Protein 6PQF (pdb70)

Solvent-accessible surface area: 1622 Å² total

B-factor: mean 37.55, std 22.85, range [0.3, 75.21]

Foldseek 3Di:
DLCPVRDCVGRPDVPD

Radius of gyration: 7.11 Å; Cα contacts (8 Å, |Δi|>4): 15; chains: 1; bounding box: 22×12×7 Å

Secondary structure (DSSP, 8-state):
----------SSS---

Sequence (16 aa):
ACGGGCAKCAASCAASACGGGCAKCAASCAASACGGGCAKCAASCAASACGGGCAKCAASCAASACGGGCAKCAASCAASACGGGCAKCAASCAASACGGGCAKCAASCAASACGGGCAKCAASCAASACGGGCAKCAASCAASACGGGCAKCAASCAASACGGGCAKCAASCAASACGGGCAKCAASCAASACGGGCAKCAASCAASACGGGCAKCAASCAASACGGGCAKCAASCAASACGGGCAKCAASCAASACGGGCAKCAASCAASACGGGCAKCAASCAASACGGGCAKCAASCAASACGGGCAKCAASCAAS

Organism: Streptomyces olivaceus (NCBI:txid47716)

Structure (mmCIF, N/CA/C/O backbone):
data_6PQF
#
_entry.id   6PQF
#
loop_
_atom_site.group_PDB
_atom_site.id
_atom_site.type_symbol
_atom_site.label_atom_id
_atom_site.label_alt_id
_atom_site.label_comp_id
_atom_site.label_asym_id
_atom_site.label_entity_id
_atom_site.label_seq_id
_atom_site.pdbx_PDB_ins_code
_atom_site.Cartn_x
_atom_site.Cartn_y
_atom_site.Cartn_z
_atom_site.occupancy
_atom_site.B_iso_or_equiv
_atom_site.auth_seq_id
_atom_site.auth_comp_id
_atom_site.auth_asym_id
_atom_site.auth_atom_id
_atom_site.pdbx_PDB_model_num
ATOM 1 N N . ALA A 1 1 ? 1.329 0.000 0.000 1.00 0.00 1 ALA A N 1
ATOM 2 C CA . ALA A 1 1 ? 2.093 -0.001 -1.241 1.00 71.14 1 ALA A CA 1
ATOM 3 C C . ALA A 1 1 ? 3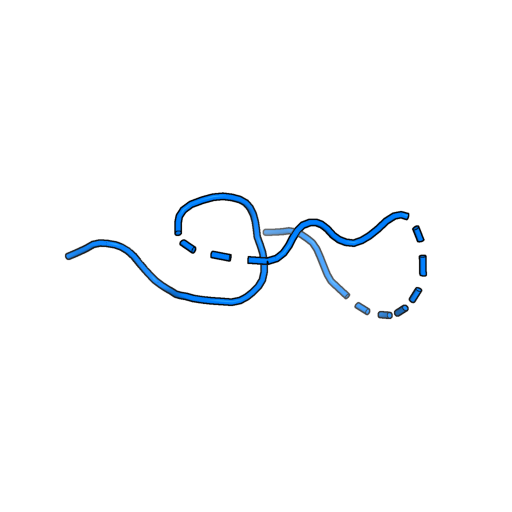.508 -0.521 -1.015 1.00 23.34 1 ALA A C 1
ATOM 4 O O . ALA A 1 1 ? 4.161 -0.168 -0.032 1.00 12.50 1 ALA A O 1
ATOM 11 N N . CYS A 1 2 ? 3.978 -1.364 -1.929 1.00 13.42 2 CYS A N 1
ATOM 12 C CA . CYS A 1 2 ? 5.316 -1.934 -1.828 1.00 75.15 2 CYS A CA 1
ATOM 13 C C . CYS A 1 2 ? 6.271 -1.255 -2.805 1.00 3.51 2 CYS A C 1
ATOM 14 O O . CYS A 1 2 ? 7.110 -0.447 -2.408 1.00 42.23 2 CYS A O 1
ATOM 21 N N . GLY A 1 3 ? 6.137 -1.588 -4.085 1.00 62.30 3 GLY A N 1
ATOM 22 C CA . GLY A 1 3 ? 6.994 -1.002 -5.098 1.00 45.43 3 GLY A CA 1
ATOM 23 C C . GLY A 1 3 ? 7.834 -2.038 -5.819 1.00 33.22 3 GLY A C 1
ATOM 24 O O . GLY A 1 3 ? 8.820 -1.714 -6.482 1.00 15.24 3 GLY A O 1
ATOM 40 N N . GLY A 1 5 ? 10.578 -4.743 -6.924 1.00 72.01 5 GLY A N 1
ATOM 41 C CA . GLY A 1 5 ? 11.998 -4.797 -6.632 1.00 63.42 5 GLY A CA 1
ATOM 42 C C . GLY A 1 5 ? 12.521 -6.218 -6.559 1.00 22.30 5 GLY A C 1
ATOM 43 O O . GLY A 1 5 ? 12.259 -7.080 -7.393 1.00 35.44 5 GLY A O 1
ATOM 60 N N . GLY A 1 7 ? 13.334 -8.221 -2.165 1.00 64.15 7 GLY A N 1
ATOM 61 C CA . GLY A 1 7 ? 12.739 -7.800 -0.911 1.00 11.21 7 GLY A CA 1
ATOM 62 C C . GLY A 1 7 ? 11.226 -7.729 -0.982 1.00 24.10 7 GLY A C 1
ATOM 63 O O . GLY A 1 7 ? 10.543 -7.858 0.034 1.00 31.02 7 GLY A O 1
ATOM 67 N N . CYS A 1 8 ? 10.701 -7.522 -2.185 1.00 22.11 8 CYS A N 1
ATOM 68 C CA . CYS A 1 8 ? 9.260 -7.432 -2.385 1.00 60.04 8 CYS A CA 1
ATOM 69 C C . CYS A 1 8 ? 8.608 -8.807 -2.270 1.00 13.30 8 CYS A C 1
ATOM 70 O O . CYS A 1 8 ? 8.863 -9.696 -3.081 1.00 74.23 8 CYS A O 1
ATOM 77 N N . ALA A 1 9 ? 7.765 -8.972 -1.256 1.00 32.21 9 ALA A N 1
ATOM 78 C CA . ALA A 1 9 ? 7.074 -10.237 -1.035 1.00 41.32 9 ALA A CA 1
ATOM 79 C C . ALA A 1 9 ? 6.082 -10.523 -2.157 1.00 61.53 9 ALA A C 1
ATOM 80 O O . ALA A 1 9 ? 5.707 -9.627 -2.913 1.00 45.14 9 ALA A O 1
ATOM 87 N N . LYS A 1 10 ? 5.660 -11.779 -2.261 1.00 20.12 10 LYS A N 1
ATOM 88 C CA . LYS A 1 10 ? 4.711 -12.185 -3.290 1.00 73.23 10 LYS A CA 1
ATOM 89 C C . LYS A 1 10 ? 3.317 -12.376 -2.700 1.00 51.35 10 LYS A C 1
ATOM 90 O O . LYS A 1 10 ? 3.088 -12.156 -1.511 1.00 1.43 10 LYS A O 1
ATOM 121 N N . CYS A 1 12 ? -0.445 -11.967 -1.351 1.00 51.33 12 CYS A N 1
ATOM 122 C CA . CYS A 1 12 ? -1.078 -10.856 -0.651 1.00 34.11 12 CYS A CA 1
ATOM 123 C C . CYS A 1 12 ? -0.131 -10.254 0.383 1.00 13.01 12 CYS A C 1
ATOM 124 O O . CYS A 1 12 ? -0.434 -10.228 1.576 1.00 44.43 12 CYS A O 1
ATOM 131 N N . ALA A 1 13 ? 1.016 -9.771 -0.084 1.00 34.34 13 ALA A N 1
ATOM 132 C CA . ALA A 1 13 ? 2.006 -9.168 0.799 1.00 11.43 13 ALA A CA 1
ATOM 133 C C . ALA A 1 13 ? 2.434 -7.796 0.288 1.00 63.55 13 ALA A C 1
ATOM 134 O O . ALA A 1 13 ? 2.680 -6.895 1.088 1.00 15.21 13 ALA A O 1
ATOM 141 N N . ALA A 1 14 ? 2.517 -7.663 -1.023 1.00 22.13 14 ALA A N 1
ATOM 142 C CA . ALA A 1 14 ? 2.906 -6.425 -1.67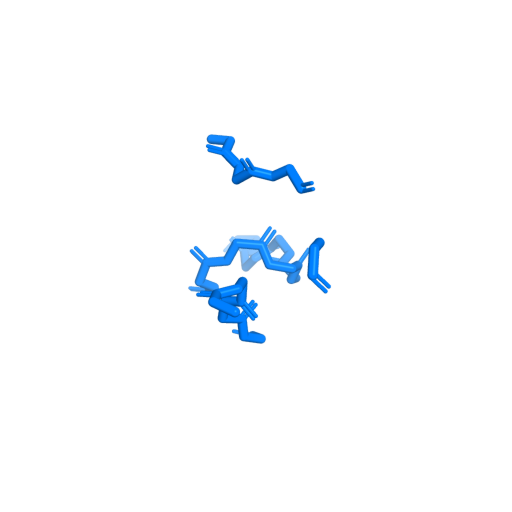4 1.00 14.14 14 ALA A CA 1
ATOM 143 C C . ALA A 1 14 ? 2.643 -6.600 -3.236 1.00 11.14 14 ALA A C 1
ATOM 144 O O . ALA A 1 14 ? 2.181 -5.676 -3.905 1.00 45.04 14 ALA A O 1
ATOM 150 N N . SER A 1 15 ? 2.969 -7.779 -3.756 1.00 51.33 15 SER A N 1
ATOM 151 C CA . SER A 1 15 ? 2.803 -8.059 -5.178 1.00 15.23 15 SER A CA 1
ATOM 152 C C . SER A 1 15 ? 1.325 -8.173 -5.539 1.00 72.45 15 SER A C 1
ATOM 153 O O . SER A 1 15 ? 0.765 -7.297 -6.199 1.00 1.11 15 SER A O 1
ATOM 161 N N . CYS A 1 16 ? 0.698 -9.261 -5.103 1.00 40.21 16 CYS A N 1
ATOM 162 C CA . CYS A 1 16 ? -0.714 -9.493 -5.380 1.00 54.20 16 CYS A CA 1
ATOM 163 C C . CYS A 1 16 ? -1.594 -8.656 -4.456 1.00 55.54 16 CYS A C 1
ATOM 164 O O . CYS A 1 16 ? -1.211 -8.348 -3.328 1.00 55.32 16 CYS A O 1
ATOM 171 N N . ALA A 1 17 ? -2.776 -8.291 -4.944 1.00 43.22 17 ALA A N 1
ATOM 172 C CA . ALA A 1 17 ? -3.711 -7.492 -4.163 1.00 11.44 17 ALA A CA 1
ATOM 173 C C . ALA A 1 17 ? -4.830 -8.357 -3.592 1.00 63.25 17 ALA A C 1
ATOM 174 O O . ALA A 1 17 ? -5.917 -8.406 -4.166 1.00 70.22 17 ALA A O 1
ATOM 181 N N . ALA A 1 18 ? -4.548 -9.019 -2.486 1.00 15.43 18 ALA A N 1
ATOM 182 C CA . ALA A 1 18 ? -5.500 -9.883 -1.811 1.00 53.33 18 ALA A CA 1
ATOM 183 C C . ALA A 1 18 ? -6.848 -9.054 -1.616 1.00 65.12 18 ALA A C 1
ATOM 184 O O . ALA A 1 18 ? -6.932 -8.180 -0.753 1.00 63.42 18 ALA A O 1
ATOM 190 N N . SER A 1 19 ? -7.843 -9.351 -2.445 1.00 35.22 19 SER A N 1
ATOM 191 C CA . SER A 1 19 ? -9.120 -8.649 -2.388 1.00 51.25 19 SER A CA 1
ATOM 192 C C . SER A 1 19 ? -9.761 -8.796 -1.012 1.00 4.55 19 SER A C 1
ATOM 193 O O . SER A 1 19 ? -9.329 -9.612 -0.200 1.00 34.54 19 SER A O 1
ATOM 201 N N . ALA A 1 1 ? 1.321 1.812 0.316 1.00 14.41 1 ALA A N 2
ATOM 202 C CA . ALA A 1 1 ? 1.574 0.891 -0.785 1.00 12.23 1 ALA A CA 2
ATOM 203 C C . ALA A 1 1 ? 2.880 0.133 -0.577 1.00 5.13 1 ALA A C 2
ATOM 204 O O . ALA A 1 1 ? 3.666 0.462 0.313 1.00 61.22 1 ALA A O 2
ATOM 211 N N . CYS A 1 2 ? 3.107 -0.884 -1.402 1.00 0.43 2 CYS A N 2
ATOM 212 C CA . CYS A 1 2 ? 4.318 -1.690 -1.308 1.00 11.01 2 CYS A CA 2
ATOM 213 C C . CYS A 1 2 ? 5.416 -1.129 -2.207 1.00 72.34 2 CYS A C 2
ATOM 214 O O . CYS A 1 2 ? 5.193 -0.870 -3.389 1.00 72.11 2 CYS A O 2
ATOM 221 N N . GLY A 1 3 ? 6.603 -0.945 -1.638 1.00 2.10 3 GLY A N 2
ATOM 222 C CA . GLY A 1 3 ? 7.718 -0.417 -2.402 1.00 2.40 3 GLY A CA 2
ATOM 223 C C . GLY A 1 3 ? 7.984 -1.211 -3.665 1.00 73.13 3 GLY A C 2
ATOM 224 O O . GLY A 1 3 ? 8.258 -0.651 -4.727 1.00 1.31 3 GLY A O 2
ATOM 240 N N . GLY A 1 5 ? 10.113 -3.649 -6.202 1.00 31.15 5 GLY A N 2
ATOM 241 C CA . GLY A 1 5 ? 11.497 -3.989 -6.477 1.00 75.24 5 GLY A CA 2
ATOM 242 C C . GLY A 1 5 ? 11.636 -5.326 -7.178 1.00 23.11 5 GLY A C 2
ATOM 243 O O . GLY A 1 5 ? 11.234 -5.539 -8.318 1.00 52.31 5 GLY A O 2
ATOM 260 N N . GLY A 1 7 ? 12.895 -9.177 -4.410 1.00 24.14 7 GLY A N 2
ATOM 261 C CA . GLY A 1 7 ? 12.967 -9.302 -2.966 1.00 3.24 7 GLY A CA 2
ATOM 262 C C . GLY A 1 7 ? 11.673 -8.905 -2.284 1.00 52.01 7 GLY A C 2
ATOM 263 O O . GLY A 1 7 ? 11.387 -9.348 -1.171 1.00 51.03 7 GLY A O 2
ATOM 267 N N . CYS A 1 8 ? 10.888 -8.066 -2.952 1.00 34.14 8 CYS A N 2
ATOM 268 C CA . CYS A 1 8 ? 9.617 -7.607 -2.404 1.00 1.05 8 CYS A CA 2
ATOM 269 C C . CYS A 1 8 ? 8.756 -8.788 -1.964 1.00 51.41 8 CYS A C 2
ATOM 270 O O . CYS A 1 8 ? 8.944 -9.912 -2.427 1.00 33.31 8 CYS A O 2
ATOM 277 N N . ALA A 1 9 ? 7.811 -8.522 -1.068 1.00 71.41 9 ALA A N 2
ATOM 278 C CA . ALA A 1 9 ? 6.919 -9.561 -0.568 1.00 23.31 9 ALA A CA 2
ATOM 279 C C . ALA A 1 9 ? 6.218 -10.281 -1.714 1.00 73.54 9 ALA A C 2
ATOM 280 O O . ALA A 1 9 ? 6.034 -9.720 -2.794 1.00 51.25 9 ALA A O 2
ATOM 287 N N . LYS A 1 10 ? 5.828 -11.529 -1.473 1.00 51.42 10 LYS A N 2
ATOM 288 C CA . LYS A 1 10 ? 5.146 -12.327 -2.485 1.00 13.30 10 LYS A CA 2
ATOM 289 C C . LYS A 1 10 ? 3.678 -12.527 -2.121 1.00 60.40 10 LYS A C 2
ATOM 290 O O . LYS A 1 10 ? 3.231 -12.163 -1.033 1.00 22.21 10 LYS A O 2
ATOM 321 N N . CYS A 1 12 ? -0.272 -12.185 -1.505 1.00 21.53 12 CYS A N 2
ATOM 322 C CA . CYS A 1 12 ? -1.067 -11.034 -1.096 1.00 2.24 12 CYS A CA 2
ATOM 323 C C . CYS A 1 12 ? -0.338 -10.221 -0.029 1.00 32.30 12 CYS A C 2
ATOM 324 O O . CYS A 1 12 ? -0.839 -10.045 1.081 1.00 23.24 12 CYS A O 2
ATOM 331 N N . ALA A 1 13 ? 0.847 -9.729 -0.375 1.00 14.40 13 ALA A N 2
ATOM 332 C CA . ALA A 1 13 ? 1.643 -8.933 0.551 1.00 60.10 13 ALA A CA 2
ATOM 333 C C . ALA A 1 13 ? 2.079 -7.619 -0.089 1.00 24.42 13 ALA A C 2
ATOM 334 O O . ALA A 1 13 ? 2.139 -6.598 0.594 1.00 50.40 13 ALA A O 2
ATOM 341 N N . ALA A 1 14 ? 2.375 -7.667 -1.374 1.00 53.20 14 ALA A N 2
ATOM 342 C CA . ALA A 1 14 ? 2.802 -6.507 -2.136 1.00 22.13 14 ALA A CA 2
ATOM 343 C C . ALA A 1 14 ? 2.841 -6.928 -3.672 1.00 72.51 14 ALA A C 2
ATOM 344 O O . ALA A 1 14 ? 2.459 -6.153 -4.549 1.00 22.22 14 ALA A O 2
ATOM 350 N N . SER A 1 15 ? 3.322 -8.139 -3.936 1.00 31.11 15 SER A N 2
ATOM 351 C CA . SER A 1 15 ? 3.435 -8.636 -5.302 1.00 41.43 15 SER A CA 2
ATOM 352 C C . SER A 1 15 ? 2.057 -8.912 -5.896 1.00 0.41 15 SER A C 2
ATOM 353 O O . SER A 1 15 ? 1.599 -8.199 -6.790 1.00 30.32 15 SER A O 2
ATOM 361 N N . CYS A 1 16 ? 1.400 -9.951 -5.392 1.00 63.22 16 CYS A N 2
ATOM 362 C CA . CYS A 1 16 ? 0.075 -10.324 -5.871 1.00 53.10 16 CYS A CA 2
ATOM 363 C C . CYS A 1 16 ? -0.997 -9.425 -5.261 1.00 43.30 16 CYS A C 2
ATOM 364 O O . CYS A 1 16 ? -0.811 -8.865 -4.181 1.00 23.21 16 CYS A O 2
ATOM 371 N N . ALA A 1 17 ? -2.118 -9.291 -5.961 1.00 74.52 17 ALA A N 2
ATOM 372 C CA . ALA A 1 17 ? -3.220 -8.463 -5.488 1.00 53.12 17 ALA A CA 2
ATOM 373 C C . ALA A 1 17 ? -4.371 -9.321 -4.973 1.00 61.25 17 ALA A C 2
ATOM 374 O O . ALA A 1 17 ? -5.333 -9.555 -5.704 1.00 11.10 17 ALA A O 2
ATOM 381 N N . ALA A 1 18 ? -4.255 -9.772 -3.739 1.00 2.13 18 ALA A N 2
ATOM 382 C CA . ALA A 1 18 ? -5.261 -10.598 -3.095 1.00 45.31 18 ALA A CA 2
ATOM 383 C C . ALA A 1 18 ? -6.666 -9.868 -3.271 1.00 33.02 18 ALA A C 2
ATOM 384 O O . ALA A 1 18 ? -7.584 -10.406 -3.890 1.00 63.42 18 ALA A O 2
ATOM 390 N N . SER A 1 19 ? -6.783 -8.675 -2.697 1.00 42.53 19 SER A N 2
ATOM 391 C CA . SER A 1 19 ? -8.025 -7.914 -2.762 1.00 11.35 19 SER A CA 2
ATOM 392 C C . SER A 1 19 ? -8.303 -7.447 -4.187 1.00 75.33 19 SER A C 2
ATOM 393 O O . SER A 1 19 ? -7.565 -6.634 -4.740 1.00 10.21 19 SER A O 2
ATOM 401 N N . ALA A 1 1 ? 1.570 1.651 1.045 1.00 41.53 1 ALA A N 3
ATOM 402 C CA . ALA A 1 1 ? 1.465 0.464 0.206 1.00 55.22 1 ALA A CA 3
ATOM 403 C C . ALA A 1 1 ? 2.843 -0.046 -0.200 1.00 2.22 1 ALA A C 3
ATOM 404 O O . ALA A 1 1 ? 3.826 0.695 -0.161 1.00 64.35 1 ALA A O 3
ATOM 411 N N . CYS A 1 2 ? 2.909 -1.315 -0.588 1.00 11.03 2 CYS A N 3
ATOM 412 C CA . CYS A 1 2 ? 4.167 -1.925 -0.999 1.00 63.15 2 CYS A CA 3
ATOM 413 C C . CYS A 1 2 ? 4.757 -1.196 -2.203 1.00 41.12 2 CYS A C 3
ATOM 414 O O . CYS A 1 2 ? 4.029 -0.632 -3.019 1.00 31.11 2 CYS A O 3
ATOM 421 N N . GLY A 1 3 ? 6.083 -1.212 -2.307 1.00 73.10 3 GLY A N 3
ATOM 422 C CA . GLY A 1 3 ? 6.748 -0.550 -3.413 1.00 43.35 3 GLY A CA 3
ATOM 423 C C . GLY A 1 3 ? 7.064 -1.499 -4.552 1.00 53.14 3 GLY A C 3
ATOM 424 O O . GLY A 1 3 ? 7.001 -1.132 -5.726 1.00 53.22 3 GLY A O 3
ATOM 440 N N . GLY A 1 5 ? 10.125 -3.823 -4.666 1.00 13.32 5 GLY A N 3
ATOM 441 C CA . GLY A 1 5 ? 11.544 -3.789 -4.966 1.00 61.02 5 GLY A CA 3
ATOM 442 C C . GLY A 1 5 ? 11.932 -4.782 -6.043 1.00 64.25 5 GLY A C 3
ATOM 443 O O . GLY A 1 5 ? 11.890 -4.530 -7.244 1.00 70.12 5 GLY A O 3
ATOM 460 N N . GLY A 1 7 ? 13.789 -7.718 -3.740 1.00 53.34 7 GLY A N 3
ATOM 461 C CA . GLY A 1 7 ? 13.630 -8.169 -2.370 1.00 51.32 7 GLY A CA 3
ATOM 462 C C . GLY A 1 7 ? 12.221 -7.961 -1.851 1.00 70.10 7 GLY A C 3
ATOM 463 O O . GLY A 1 7 ? 11.995 -7.933 -0.641 1.00 0.31 7 GLY A O 3
ATOM 467 N N . CYS A 1 8 ? 11.270 -7.814 -2.767 1.00 42.35 8 CYS A N 3
ATOM 468 C CA . CYS A 1 8 ? 9.876 -7.605 -2.397 1.00 33.13 8 CYS A CA 3
ATOM 469 C C . CYS A 1 8 ? 9.156 -8.938 -2.215 1.00 20.42 8 CYS A C 3
ATOM 470 O O . CYS A 1 8 ? 9.558 -9.955 -2.780 1.00 43.21 8 CYS A O 3
ATOM 477 N N . ALA A 1 9 ? 8.089 -8.925 -1.422 1.00 64.31 9 ALA A N 3
ATOM 478 C CA . ALA A 1 9 ? 7.312 -10.132 -1.167 1.00 41.24 9 ALA A CA 3
ATOM 479 C C . ALA A 1 9 ? 6.479 -10.515 -2.386 1.00 31.55 9 ALA A C 3
ATOM 480 O O . ALA A 1 9 ? 6.301 -9.717 -3.305 1.00 55.15 9 ALA A O 3
ATOM 487 N N . LYS A 1 10 ? 5.971 -11.743 -2.386 1.00 72.21 10 LYS A N 3
ATOM 488 C CA . LYS A 1 10 ? 5.155 -12.234 -3.491 1.00 4.22 10 LYS A CA 3
ATOM 489 C C . LYS A 1 10 ? 3.701 -12.398 -3.062 1.00 53.14 10 LYS A C 3
ATOM 490 O O . LYS A 1 10 ? 3.322 -12.070 -1.937 1.00 43.34 10 LYS A O 3
ATOM 521 N N . CYS A 1 12 ? -0.223 -11.938 -2.264 1.00 25.41 12 CYS A N 3
ATOM 522 C CA . CYS A 1 12 ? -0.953 -10.777 -1.771 1.00 1.02 12 CYS A CA 3
ATOM 523 C C . CYS A 1 12 ? -0.166 -10.065 -0.674 1.00 41.35 12 CYS A C 3
ATOM 524 O O . CYS A 1 12 ? -0.644 -9.916 0.450 1.00 44.22 12 CYS A O 3
ATOM 531 N N . ALA A 1 13 ? 1.043 -9.627 -1.011 1.00 12.41 13 ALA A N 3
ATOM 532 C CA . ALA A 1 13 ? 1.895 -8.928 -0.057 1.00 21.22 13 ALA A CA 3
ATOM 533 C C . ALA A 1 13 ? 2.391 -7.605 -0.630 1.00 13.33 13 ALA A C 3
ATOM 534 O O . ALA A 1 13 ? 2.524 -6.631 0.110 1.00 4.41 13 ALA A O 3
ATOM 541 N N . ALA A 1 14 ? 2.653 -7.591 -1.923 1.00 11.11 14 ALA A N 3
ATOM 542 C CA . ALA A 1 14 ? 3.128 -6.413 -2.626 1.00 71.12 14 ALA A CA 3
ATOM 543 C C . ALA A 1 14 ? 3.042 -6.718 -4.188 1.00 32.30 14 ALA A C 3
ATOM 544 O O . ALA A 1 14 ? 2.663 -5.855 -4.980 1.00 32.24 14 ALA A O 3
ATOM 550 N N . SER A 1 15 ? 3.419 -7.935 -4.569 1.00 51.51 15 SER A N 3
ATOM 551 C CA . SER A 1 15 ? 3.412 -8.332 -5.972 1.00 63.30 15 SER A CA 3
ATOM 552 C C . SER A 1 15 ? 1.985 -8.511 -6.479 1.00 55.02 15 SER A C 3
ATOM 553 O O . SER A 1 15 ? 1.473 -7.683 -7.234 1.00 62.42 15 SER A O 3
ATOM 561 N N . CYS A 1 16 ? 1.346 -9.598 -6.059 1.00 12.31 16 CYS A N 3
ATOM 562 C CA . CYS A 1 16 ? -0.023 -9.888 -6.469 1.00 43.24 16 CYS A CA 3
ATOM 563 C C . CYS A 1 16 ? -1.014 -8.994 -5.729 1.00 63.11 16 CYS A C 3
ATOM 564 O O . CYS A 1 16 ? -0.722 -8.493 -4.644 1.00 13.23 16 CYS A O 3
ATOM 571 N N . ALA A 1 17 ? -2.186 -8.800 -6.325 1.00 2.25 17 ALA A N 3
ATOM 572 C CA . ALA A 1 17 ? -3.221 -7.969 -5.721 1.00 64.13 17 ALA A CA 3
ATOM 573 C C . ALA A 1 17 ? -4.420 -8.809 -5.295 1.00 60.15 17 ALA A C 3
ATOM 574 O O . ALA A 1 17 ? -5.398 -8.897 -6.036 1.00 54.33 17 ALA A O 3
ATOM 581 N N . ALA A 1 18 ? -4.326 -9.407 -4.123 1.00 12.33 18 ALA A N 3
ATOM 582 C CA . ALA A 1 18 ? -5.378 -10.238 -3.567 1.00 32.42 18 ALA A CA 3
ATOM 583 C C . ALA A 1 18 ? -6.452 -9.271 -2.895 1.00 4.11 18 ALA A C 3
ATOM 584 O O . ALA A 1 18 ? -7.658 -9.462 -3.051 1.00 3.55 18 ALA A O 3
ATOM 590 N N . SER A 1 19 ? -5.965 -8.280 -2.155 1.00 50.41 19 SER A N 3
ATOM 591 C CA . SER A 1 19 ? -6.841 -7.340 -1.465 1.00 42.10 19 SER A CA 3
ATOM 592 C C . SER A 1 19 ? -6.447 -5.900 -1.778 1.00 45.40 19 SER A C 3
ATOM 593 O O . SER A 1 19 ? -5.290 -5.514 -1.618 1.00 43.22 19 SER A O 3
ATOM 601 N N . ALA A 1 1 ? 1.808 0.693 1.518 1.00 65.22 1 ALA A N 4
ATOM 602 C CA . ALA A 1 1 ? 1.777 0.304 0.113 1.00 4.42 1 ALA A CA 4
ATOM 603 C C . ALA A 1 1 ? 3.091 -0.347 -0.306 1.00 3.55 1 ALA A C 4
ATOM 604 O O . ALA A 1 1 ? 4.153 -0.025 0.229 1.00 62.24 1 ALA A O 4
ATOM 611 N N . CYS A 1 2 ? 3.013 -1.264 -1.264 1.00 13.32 2 CYS A N 4
ATOM 612 C CA . CYS A 1 2 ? 4.195 -1.961 -1.754 1.00 62.40 2 CYS A CA 4
ATOM 613 C C . CYS A 1 2 ? 4.662 -1.373 -3.082 1.00 63.13 2 CYS A C 4
ATOM 614 O O . CYS A 1 2 ? 3.875 -0.792 -3.827 1.00 55.32 2 CYS A O 4
ATOM 621 N N . GLY A 1 3 ? 5.951 -1.529 -3.372 1.00 74.32 3 GLY A N 4
ATOM 622 C CA . GLY A 1 3 ? 6.501 -1.009 -4.610 1.00 52.21 3 GLY A CA 4
ATOM 623 C C . GLY A 1 3 ? 6.923 -2.108 -5.564 1.00 72.25 3 GLY A C 4
ATOM 624 O O . GLY A 1 3 ? 6.954 -1.921 -6.781 1.00 41.02 3 GLY A O 4
ATOM 640 N N . GLY A 1 5 ? 10.007 -4.374 -5.066 1.00 21.11 5 GLY A N 4
ATOM 641 C CA . GLY A 1 5 ? 11.447 -4.356 -5.243 1.00 63.21 5 GLY A CA 4
ATOM 642 C C . GLY A 1 5 ? 11.935 -5.478 -6.138 1.00 43.13 5 GLY A C 4
ATOM 643 O O . GLY A 1 5 ? 12.001 -5.389 -7.361 1.00 50.30 5 GLY A O 4
ATOM 660 N N . GLY A 1 7 ? 13.590 -8.059 -3.299 1.00 61.31 7 GLY A N 4
ATOM 661 C CA . GLY A 1 7 ? 13.304 -8.325 -1.901 1.00 64.13 7 GLY A CA 4
ATOM 662 C C . GLY A 1 7 ? 11.869 -8.006 -1.532 1.00 4.20 7 GLY A C 4
ATOM 663 O O . GLY A 1 7 ? 11.571 -7.701 -0.377 1.00 12.31 7 GLY A O 4
ATOM 667 N N . CYS A 1 8 ? 10.978 -8.074 -2.515 1.00 11.00 8 CYS A N 4
ATOM 668 C CA . CYS A 1 8 ? 9.566 -7.788 -2.289 1.00 44.21 8 CYS A CA 4
ATOM 669 C C . CYS A 1 8 ? 8.800 -9.064 -1.952 1.00 52.52 8 CYS A C 4
ATOM 670 O O . CYS A 1 8 ? 9.076 -10.129 -2.502 1.00 74.23 8 CYS A O 4
ATOM 677 N N . ALA A 1 9 ? 7.836 -8.946 -1.045 1.00 1.13 9 ALA A N 4
ATOM 678 C CA . ALA A 1 9 ? 7.028 -10.088 -0.636 1.00 21.10 9 ALA A CA 4
ATOM 679 C C . ALA A 1 9 ? 6.197 -10.617 -1.800 1.00 13.03 9 ALA A C 4
ATOM 680 O O . ALA A 1 9 ? 6.080 -9.967 -2.839 1.00 33.11 9 ALA A O 4
ATOM 687 N N . LYS A 1 10 ? 5.621 -11.801 -1.620 1.00 11.24 10 LYS A N 4
ATOM 688 C CA . LYS A 1 10 ? 4.799 -12.418 -2.654 1.00 43.00 10 LYS A CA 4
ATOM 689 C C . LYS A 1 10 ? 3.344 -12.513 -2.208 1.00 73.01 10 LYS A C 4
ATOM 690 O O . LYS A 1 10 ? 2.964 -12.015 -1.148 1.00 55.21 10 LYS A O 4
ATOM 721 N N . CYS A 1 12 ? -0.602 -11.930 -1.534 1.00 2.53 12 CYS A N 4
ATOM 722 C CA . CYS A 1 12 ? -1.336 -10.704 -1.243 1.00 41.12 12 CYS A CA 4
ATOM 723 C C . CYS A 1 12 ? -0.569 -9.832 -0.253 1.00 31.44 12 CYS A C 4
ATOM 724 O O . CYS A 1 12 ? -1.070 -9.511 0.825 1.00 70.35 12 CYS A O 4
ATOM 731 N N . ALA A 1 13 ? 0.649 -9.453 -0.626 1.00 33.30 13 ALA A N 4
ATOM 732 C CA . ALA A 1 13 ? 1.484 -8.618 0.228 1.00 51.54 13 ALA A CA 4
ATOM 733 C C . ALA A 1 13 ? 2.038 -7.425 -0.545 1.00 23.23 13 ALA A C 4
ATOM 734 O O . ALA A 1 13 ? 2.169 -6.339 0.019 1.00 33.40 13 ALA A O 4
ATOM 741 N N . ALA A 1 14 ? 2.352 -7.644 -1.808 1.00 4.24 14 ALA A N 4
ATOM 742 C CA . ALA A 1 14 ? 2.888 -6.617 -2.684 1.00 34.43 14 ALA A CA 4
ATOM 743 C C . ALA A 1 14 ? 2.809 -7.170 -4.176 1.00 63.42 14 ALA A C 4
ATOM 744 O O . ALA A 1 14 ? 2.457 -6.440 -5.102 1.00 45.23 14 ALA A O 4
ATOM 750 N N . SER A 1 15 ? 3.162 -8.440 -4.350 1.00 61.10 15 SER A N 4
ATOM 751 C CA . SER A 1 15 ? 3.160 -9.060 -5.670 1.00 34.43 15 SER A CA 4
ATOM 752 C C . SER A 1 15 ? 1.733 -9.278 -6.165 1.00 21.52 15 SER A C 4
ATOM 753 O O . SER A 1 15 ? 1.253 -8.564 -7.045 1.00 13.20 15 SER A O 4
ATOM 761 N N . CYS A 1 16 ? 1.060 -10.271 -5.593 1.00 24.44 16 CYS A N 4
ATOM 762 C CA . CYS A 1 16 ? -0.311 -10.586 -5.974 1.00 70.11 16 CYS A CA 4
ATOM 763 C C . CYS A 1 16 ? -1.286 -9.572 -5.384 1.00 53.51 16 CYS A C 4
ATOM 764 O O . CYS A 1 16 ? -1.011 -8.957 -4.354 1.00 41.12 16 CYS A O 4
ATOM 771 N N . ALA A 1 17 ? -2.427 -9.402 -6.045 1.00 30.43 17 ALA A N 4
ATOM 772 C CA . ALA A 1 17 ? -3.444 -8.465 -5.585 1.00 51.10 17 ALA A CA 4
ATOM 773 C C . ALA A 1 17 ? -4.676 -9.201 -5.069 1.00 50.31 17 ALA A C 4
ATOM 774 O O . ALA A 1 17 ? -5.647 -9.360 -5.808 1.00 64.24 17 ALA A O 4
ATOM 781 N N . ALA A 1 18 ? -4.618 -9.633 -3.824 1.00 1.24 18 ALA A N 4
ATOM 782 C CA . ALA A 1 18 ? -5.704 -10.347 -3.177 1.00 52.14 18 ALA A CA 4
ATOM 783 C C . ALA A 1 18 ? -6.749 -9.263 -2.656 1.00 13.22 18 ALA A C 4
ATOM 784 O O . ALA A 1 18 ? -7.960 -9.483 -2.695 1.00 63.20 18 ALA A O 4
ATOM 790 N N . SER A 1 19 ? -6.234 -8.139 -2.168 1.00 23.13 19 SER A N 4
ATOM 791 C CA . SER A 1 19 ? -7.080 -7.078 -1.635 1.00 31.14 19 SER A CA 4
ATOM 792 C C . SER A 1 19 ? -7.670 -6.236 -2.762 1.00 1.33 19 SER A C 4
ATOM 793 O O . SER A 1 19 ? -7.049 -6.060 -3.809 1.00 3.35 19 SER A O 4
ATOM 801 N N . ALA A 1 1 ? 2.914 0.479 -3.757 1.00 52.12 1 ALA A N 5
ATOM 802 C CA . ALA A 1 1 ? 2.493 0.543 -2.363 1.00 60.01 1 ALA A CA 5
ATOM 803 C C . ALA A 1 1 ? 3.556 -0.044 -1.441 1.00 64.32 1 ALA A C 5
ATOM 804 O O . ALA A 1 1 ? 4.162 0.669 -0.641 1.00 52.50 1 ALA A O 5
ATOM 811 N N . CYS A 1 2 ? 3.779 -1.349 -1.558 1.00 33.11 2 CYS A N 5
ATOM 812 C CA . CYS A 1 2 ? 4.768 -2.033 -0.734 1.00 62.44 2 CYS A CA 5
ATOM 813 C C . CYS A 1 2 ? 6.180 -1.577 -1.089 1.00 4.42 2 CYS A C 5
ATOM 814 O O . CYS A 1 2 ? 7.095 -1.659 -0.270 1.00 32.21 2 CYS A O 5
ATOM 821 N N . GLY A 1 3 ? 6.350 -1.094 -2.316 1.00 40.21 3 GLY A N 5
ATOM 822 C CA . GLY A 1 3 ? 7.653 -0.631 -2.758 1.00 14.23 3 GLY A CA 5
ATOM 823 C C . GLY A 1 3 ? 8.170 -1.408 -3.952 1.00 21.34 3 GLY A C 5
ATOM 824 O O . GLY A 1 3 ? 8.615 -0.832 -4.945 1.00 21.40 3 GLY A O 5
ATOM 840 N N . GLY A 1 5 ? 10.794 -3.643 -6.097 1.00 61.11 5 GLY A N 5
ATOM 841 C CA . GLY A 1 5 ? 12.224 -3.888 -6.148 1.00 34.31 5 GLY A CA 5
ATOM 842 C C . GLY A 1 5 ? 12.561 -5.221 -6.786 1.00 72.13 5 GLY A C 5
ATOM 843 O O . GLY A 1 5 ? 12.306 -5.496 -7.955 1.00 50.14 5 GLY A O 5
ATOM 860 N N . GLY A 1 7 ? 13.655 -8.911 -3.775 1.00 4.13 7 GLY A N 5
ATOM 861 C CA . GLY A 1 7 ? 13.489 -9.010 -2.336 1.00 72.15 7 GLY A CA 5
ATOM 862 C C . GLY A 1 7 ? 12.057 -8.768 -1.901 1.00 4.15 7 GLY A C 5
ATOM 863 O O . GLY A 1 7 ? 11.626 -9.263 -0.859 1.00 14.52 7 GLY A O 5
ATOM 867 N N . CYS A 1 8 ? 11.319 -8.003 -2.698 1.00 30.40 8 CYS A N 5
ATOM 868 C CA . CYS A 1 8 ? 9.928 -7.694 -2.389 1.00 3.13 8 CYS A CA 5
ATOM 869 C C . CYS A 1 8 ? 9.137 -8.968 -2.108 1.00 21.14 8 CYS A C 5
ATOM 870 O O . CYS A 1 8 ? 9.532 -10.059 -2.518 1.00 34.22 8 CYS A O 5
ATOM 877 N N . ALA A 1 9 ? 8.018 -8.821 -1.406 1.00 3.54 9 ALA A N 5
ATOM 878 C CA . ALA A 1 9 ? 7.170 -9.958 -1.072 1.00 23.14 9 ALA A CA 5
ATOM 879 C C . ALA A 1 9 ? 6.187 -10.259 -2.197 1.00 52.14 9 ALA A C 5
ATOM 880 O O . ALA A 1 9 ? 5.857 -9.384 -2.999 1.00 23.04 9 ALA A O 5
ATOM 887 N N . LYS A 1 10 ? 5.721 -11.502 -2.253 1.00 50.03 10 LYS A N 5
ATOM 888 C CA . LYS A 1 10 ? 4.774 -11.919 -3.281 1.00 22.33 10 LYS A CA 5
ATOM 889 C C . LYS A 1 10 ? 3.385 -12.131 -2.687 1.00 23.32 10 LYS A C 5
ATOM 890 O O . LYS A 1 10 ? 3.122 -11.790 -1.533 1.00 71.42 10 LYS A O 5
ATOM 921 N N . CYS A 1 12 ? -0.491 -11.772 -1.545 1.00 14.43 12 CYS A N 5
ATOM 922 C CA . CYS A 1 12 ? -1.236 -10.616 -1.058 1.00 25.41 12 CYS A CA 5
ATOM 923 C C . CYS A 1 12 ? -0.394 -9.799 -0.082 1.00 31.33 12 CYS A C 5
ATOM 924 O O . CYS A 1 12 ? -0.780 -9.599 1.070 1.00 61.24 12 CYS A O 5
ATOM 931 N N . ALA A 1 13 ? 0.757 -9.330 -0.551 1.00 3.11 13 ALA A N 5
ATOM 932 C CA . ALA A 1 13 ? 1.652 -8.533 0.279 1.00 42.10 13 ALA A CA 5
ATOM 933 C C . ALA A 1 13 ? 2.095 -7.268 -0.449 1.00 63.30 13 ALA A C 5
ATOM 934 O O . ALA A 1 13 ? 2.258 -6.225 0.183 1.00 70.04 13 ALA A O 5
ATOM 941 N N . ALA A 1 14 ? 2.282 -7.380 -1.751 1.00 12.04 14 ALA A N 5
ATOM 942 C CA . ALA A 1 14 ? 2.699 -6.273 -2.593 1.00 32.43 14 ALA A CA 5
ATOM 943 C C . ALA A 1 14 ? 2.437 -6.696 -4.107 1.00 22.23 14 ALA A C 5
ATOM 944 O O . ALA A 1 14 ? 1.896 -5.920 -4.894 1.00 70.11 14 ALA A O 5
ATOM 950 N N . SER A 1 15 ? 2.854 -7.909 -4.457 1.00 15.01 15 SER A N 5
ATOM 951 C CA . SER A 1 15 ? 2.698 -8.407 -5.818 1.00 72.15 15 SER A CA 5
ATOM 952 C C . SER A 1 15 ? 1.225 -8.629 -6.151 1.00 24.55 15 SER A C 5
ATOM 953 O O . SER A 1 15 ? 0.626 -7.868 -6.910 1.00 41.22 15 SER A O 5
ATOM 961 N N . CYS A 1 16 ? 0.648 -9.679 -5.576 1.00 32.13 16 CYS A N 5
ATOM 962 C CA . CYS A 1 16 ? -0.754 -10.004 -5.809 1.00 61.42 16 CYS A CA 5
ATOM 963 C C . CYS A 1 16 ? -1.667 -9.098 -4.988 1.00 22.42 16 CYS A C 5
ATOM 964 O O . CYS A 1 16 ? -1.260 -8.558 -3.960 1.00 31.12 16 CYS A O 5
ATOM 971 N N . ALA A 1 17 ? -2.903 -8.938 -5.449 1.00 44.25 17 ALA A N 5
ATOM 972 C CA . ALA A 1 17 ? -3.874 -8.100 -4.757 1.00 42.11 17 ALA A CA 5
ATOM 973 C C . ALA A 1 17 ? -5.022 -8.935 -4.201 1.00 22.34 17 ALA A C 5
ATOM 974 O O . ALA A 1 17 ? -6.066 -9.043 -4.842 1.00 52.22 17 ALA A O 5
ATOM 981 N N . ALA A 1 18 ? -4.812 -9.507 -3.030 1.00 34.21 18 ALA A N 5
ATOM 982 C CA . ALA A 1 18 ? -5.801 -10.331 -2.358 1.00 54.13 18 ALA A CA 5
ATOM 983 C C . ALA A 1 18 ? -6.772 -9.357 -1.554 1.00 12.44 18 ALA A C 5
ATOM 984 O O . ALA A 1 18 ? -6.376 -8.754 -0.556 1.00 53.20 18 ALA A O 5
ATOM 990 N N . SER A 1 19 ? -8.004 -9.227 -2.036 1.00 32.33 19 SER A N 5
ATOM 991 C CA . SER A 1 19 ? -8.982 -8.347 -1.408 1.00 13.32 19 SER A CA 5
ATOM 992 C C . SER A 1 19 ? -9.668 -9.044 -0.237 1.00 1.24 19 SER A C 5
ATOM 993 O O . SER A 1 19 ? -9.388 -8.749 0.924 1.00 24.21 19 SER A O 5
ATOM 1001 N N . ALA A 1 1 ? 3.412 2.493 -0.736 1.00 51.13 1 ALA A N 6
ATOM 1002 C CA . ALA A 1 1 ? 2.979 1.101 -0.726 1.00 41.32 1 ALA A CA 6
ATOM 1003 C C . ALA A 1 1 ? 3.989 0.207 -1.438 1.00 11.15 1 ALA A C 6
ATOM 1004 O O . ALA A 1 1 ? 5.002 0.683 -1.952 1.00 15.35 1 ALA A O 6
ATOM 1011 N N . CYS A 1 2 ? 3.708 -1.091 -1.463 1.00 74.31 2 CYS A N 6
ATOM 1012 C CA . CYS A 1 2 ? 4.592 -2.053 -2.110 1.00 75.23 2 CYS A CA 6
ATOM 1013 C C . CYS A 1 2 ? 4.663 -1.801 -3.614 1.00 15.04 2 CYS A C 6
ATOM 1014 O O . CYS A 1 2 ? 3.806 -1.125 -4.182 1.00 34.35 2 CYS A O 6
ATOM 1021 N N . GLY A 1 3 ? 5.691 -2.350 -4.252 1.00 44.14 3 GLY A N 6
ATOM 1022 C CA . GLY A 1 3 ? 5.856 -2.174 -5.683 1.00 53.55 3 GLY A CA 6
ATOM 1023 C C . GLY A 1 3 ? 7.068 -2.907 -6.223 1.00 12.13 3 GLY A C 6
ATOM 1024 O O . GLY A 1 3 ? 7.971 -2.306 -6.805 1.00 63.21 3 GLY A O 6
ATOM 1040 N N . GLY A 1 5 ? 9.772 -4.313 -4.705 1.00 0.12 5 GLY A N 6
ATOM 1041 C CA . GLY A 1 5 ? 11.013 -3.771 -4.184 1.00 1.45 5 GLY A CA 6
ATOM 1042 C C . GLY A 1 5 ? 12.233 -4.477 -4.740 1.00 44.55 5 GLY A C 6
ATOM 1043 O O . GLY A 1 5 ? 12.800 -4.135 -5.775 1.00 20.23 5 GLY A O 6
ATOM 1060 N N . GLY A 1 7 ? 13.364 -6.819 -1.447 1.00 25.42 7 GLY A N 6
ATOM 1061 C CA . GLY A 1 7 ? 12.636 -7.416 -0.343 1.00 10.04 7 GLY A CA 6
ATOM 1062 C C . GLY A 1 7 ? 11.143 -7.472 -0.596 1.00 74.33 7 GLY A C 6
ATOM 1063 O O . GLY A 1 7 ? 10.342 -7.258 0.314 1.00 30.15 7 GLY A O 6
ATOM 1067 N N . CYS A 1 8 ? 10.765 -7.760 -1.838 1.00 4.25 8 CYS A N 6
ATOM 1068 C CA . CYS A 1 8 ? 9.358 -7.842 -2.210 1.00 43.31 8 CYS A CA 6
ATOM 1069 C C . CYS A 1 8 ? 8.824 -9.257 -2.011 1.00 22.14 8 CYS A C 6
ATOM 1070 O O . CYS A 1 8 ? 9.477 -10.235 -2.373 1.00 44.13 8 CYS A O 6
ATOM 1077 N N . ALA A 1 9 ? 7.632 -9.358 -1.431 1.00 42.44 9 ALA A N 6
ATOM 1078 C CA . ALA A 1 9 ? 7.009 -10.652 -1.186 1.00 21.24 9 ALA A CA 6
ATOM 1079 C C . ALA A 1 9 ? 6.144 -11.078 -2.367 1.00 32.11 9 ALA A C 6
ATOM 1080 O O . ALA A 1 9 ? 6.044 -10.365 -3.366 1.00 33.23 9 ALA A O 6
ATOM 1087 N N . LYS A 1 10 ? 5.520 -12.245 -2.247 1.00 22.20 10 LYS A N 6
ATOM 1088 C CA . LYS A 1 10 ? 4.662 -12.767 -3.304 1.00 43.03 10 LYS A CA 6
ATOM 1089 C C . LYS A 1 10 ? 3.211 -12.840 -2.841 1.00 31.31 10 LYS A C 6
ATOM 1090 O O . LYS A 1 10 ? 2.903 -12.652 -1.664 1.00 0.15 10 LYS A O 6
ATOM 1121 N N . CYS A 1 12 ? -0.588 -11.961 -1.885 1.00 72.35 12 CYS A N 6
ATOM 1122 C CA . CYS A 1 12 ? -1.211 -10.765 -1.332 1.00 5.04 12 CYS A CA 6
ATOM 1123 C C . CYS A 1 12 ? -0.280 -10.080 -0.334 1.00 75.03 12 CYS A C 6
ATOM 1124 O O . CYS A 1 12 ? -0.627 -9.903 0.833 1.00 31.51 12 CYS A O 6
ATOM 1131 N N . ALA A 1 13 ? 0.902 -9.696 -0.804 1.00 21.41 13 ALA A N 6
ATOM 1132 C CA . ALA A 1 13 ? 1.881 -9.029 0.045 1.00 2.01 13 ALA A CA 6
ATOM 1133 C C . ALA A 1 13 ? 2.3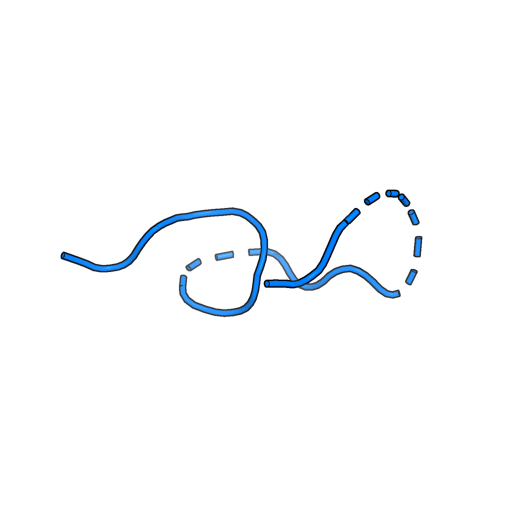70 -7.734 -0.594 1.00 53.41 13 ALA A C 6
ATOM 1134 O O . ALA A 1 13 ? 2.619 -6.759 0.114 1.00 3.03 13 ALA A O 6
ATOM 1141 N N . ALA A 1 14 ? 2.497 -7.744 -1.907 1.00 45.45 14 ALA A N 6
ATOM 1142 C CA . ALA A 1 14 ? 2.946 -6.594 -2.672 1.00 61.13 14 ALA A CA 6
ATOM 1143 C C . ALA A 1 14 ? 2.716 -6.923 -4.214 1.00 61.15 14 ALA A C 6
ATOM 1144 O O . ALA A 1 14 ? 2.163 -6.112 -4.957 1.00 35.20 14 ALA A O 6
ATOM 1150 N N . SER A 1 15 ? 3.172 -8.098 -4.637 1.00 52.14 15 SER A N 6
ATOM 1151 C CA . SER A 1 15 ? 3.048 -8.509 -6.031 1.00 31.21 15 SER A CA 6
ATOM 1152 C C . SER A 1 15 ? 1.581 -8.627 -6.434 1.00 42.12 15 SER A C 6
ATOM 1153 O O . SER A 1 15 ? 1.092 -7.867 -7.271 1.00 22.02 15 SER A O 6
ATOM 1161 N N . CYS A 1 16 ? 0.884 -9.585 -5.833 1.00 70.21 16 CYS A N 6
ATOM 1162 C CA . CYS A 1 16 ? -0.527 -9.805 -6.128 1.00 43.12 16 CYS A CA 6
ATOM 1163 C C . CYS A 1 16 ? -1.408 -8.886 -5.286 1.00 61.54 16 CYS A C 6
A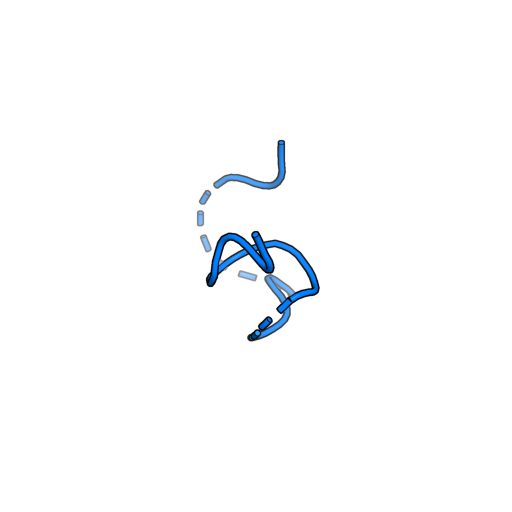TOM 1164 O O . CYS A 1 16 ? -0.979 -8.373 -4.254 1.00 21.25 16 CYS A O 6
ATOM 1171 N N . ALA A 1 17 ? -2.642 -8.685 -5.736 1.00 52.30 17 ALA A N 6
ATOM 1172 C CA . ALA A 1 17 ? -3.585 -7.831 -5.024 1.00 4.22 17 ALA A CA 6
ATOM 1173 C C . ALA A 1 17 ? -4.790 -8.629 -4.538 1.00 42.11 17 ALA A C 6
ATOM 1174 O O . ALA A 1 17 ? -5.821 -8.648 -5.209 1.00 63.05 17 ALA A O 6
ATOM 1181 N N . ALA A 1 18 ? -4.643 -9.268 -3.393 1.00 3.31 18 ALA A N 6
ATOM 1182 C CA . ALA A 1 18 ? -5.692 -10.068 -2.788 1.00 23.43 18 ALA A CA 6
ATOM 1183 C C . ALA A 1 18 ? -6.727 -9.068 -2.104 1.00 44.21 18 ALA A C 6
ATOM 1184 O O . ALA A 1 18 ? -7.940 -9.237 -2.223 1.00 11.22 18 ALA A O 6
ATOM 1190 N N . SER A 1 19 ? -6.200 -8.074 -1.396 1.00 51.42 19 SER A N 6
ATOM 1191 C CA . SER A 1 19 ? -7.038 -7.104 -0.699 1.00 64.43 19 SER A CA 6
ATOM 1192 C C . SER A 1 19 ? -6.473 -5.695 -0.845 1.00 11.40 19 SER A C 6
ATOM 1193 O O . SER A 1 19 ? -5.298 -5.455 -0.572 1.00 51.30 19 SER A O 6
ATOM 1201 N N . ALA A 1 1 ? 0.448 -2.210 0.604 1.00 2.41 1 ALA A N 7
ATOM 1202 C CA . ALA A 1 1 ? 1.255 -2.930 -0.373 1.00 20.11 1 ALA A CA 7
ATOM 1203 C C . ALA A 1 1 ? 2.654 -2.333 -0.477 1.00 3.03 1 ALA A C 7
ATOM 1204 O O . ALA A 1 1 ? 2.957 -1.320 0.155 1.00 32.32 1 ALA A O 7
ATOM 1211 N N . CYS A 1 2 ? 3.505 -2.967 -1.277 1.00 1.31 2 CYS A N 7
ATOM 1212 C CA . CYS A 1 2 ? 4.873 -2.499 -1.463 1.00 24.31 2 CYS A CA 7
ATOM 1213 C C . CYS A 1 2 ? 5.040 -1.831 -2.825 1.00 33.31 2 CYS A C 7
ATOM 1214 O O . CYS A 1 2 ? 5.479 -0.686 -2.917 1.00 12.21 2 CYS A O 7
ATOM 1221 N N . GLY A 1 3 ? 4.685 -2.557 -3.881 1.00 53.11 3 GLY A N 7
ATOM 1222 C CA . GLY A 1 3 ? 4.802 -2.019 -5.224 1.00 14.12 3 GLY A CA 7
ATOM 1223 C C . GLY A 1 3 ? 5.948 -2.637 -5.998 1.00 64.45 3 GLY A C 7
ATOM 1224 O O . GLY A 1 3 ? 6.359 -2.133 -7.044 1.00 0.31 3 GLY A O 7
ATOM 1240 N N . GLY A 1 5 ? 9.930 -3.769 -6.636 1.00 32.53 5 GLY A N 7
ATOM 1241 C CA . GLY A 1 5 ? 11.265 -3.348 -6.256 1.00 4.52 5 GLY A CA 7
ATOM 1242 C C . GLY A 1 5 ? 12.286 -4.459 -6.395 1.00 63.32 5 GLY A C 7
ATOM 1243 O O . GLY A 1 5 ? 13.273 -4.386 -7.122 1.00 54.35 5 GLY A O 7
ATOM 1260 N N . GLY A 1 7 ? 13.455 -7.882 -2.663 1.00 34.12 7 GLY A N 7
ATOM 1261 C CA . GLY A 1 7 ? 12.973 -7.945 -1.295 1.00 72.23 7 GLY A CA 7
ATOM 1262 C C . GLY A 1 7 ? 11.484 -7.677 -1.192 1.00 45.30 7 GLY A C 7
ATOM 1263 O O . GLY A 1 7 ? 10.953 -7.496 -0.096 1.00 21.51 7 GLY A O 7
ATOM 1267 N N . CYS A 1 8 ? 10.809 -7.648 -2.336 1.00 62.21 8 CYS A N 7
ATOM 1268 C CA . CYS A 1 8 ? 9.374 -7.398 -2.371 1.00 55.52 8 CYS A CA 7
ATOM 1269 C C . CYS A 1 8 ? 8.590 -8.690 -2.158 1.00 44.23 8 CYS A C 7
ATOM 1270 O O . CYS A 1 8 ? 8.739 -9.650 -2.914 1.00 3.50 8 CYS A O 7
ATOM 1277 N N . ALA A 1 9 ? 7.756 -8.706 -1.124 1.00 53.22 9 ALA A N 7
ATOM 1278 C CA . ALA A 1 9 ? 6.947 -9.878 -0.813 1.00 24.11 9 ALA A CA 7
ATOM 1279 C C . ALA A 1 9 ? 6.191 -10.366 -2.044 1.00 15.43 9 ALA A C 7
ATOM 1280 O O . ALA A 1 9 ? 6.066 -9.645 -3.034 1.00 74.54 9 ALA A O 7
ATOM 1287 N N . LYS A 1 10 ? 5.687 -11.593 -1.975 1.00 63.41 10 LYS A N 7
ATOM 1288 C CA . LYS A 1 10 ? 4.942 -12.178 -3.083 1.00 73.23 10 LYS A CA 7
ATOM 1289 C C . LYS A 1 10 ? 3.464 -12.315 -2.732 1.00 74.14 10 LYS A C 7
ATOM 1290 O O . LYS A 1 10 ? 3.050 -12.088 -1.595 1.00 4.41 10 LYS A O 7
ATOM 1321 N N . CYS A 1 12 ? -0.488 -11.747 -2.074 1.00 51.04 12 CYS A N 7
ATOM 1322 C CA . CYS A 1 12 ? -1.188 -10.607 -1.494 1.00 31.50 12 CYS A CA 7
ATOM 1323 C C . CYS A 1 12 ? -0.439 -10.071 -0.277 1.00 75.41 12 CYS A C 7
ATOM 1324 O O . CYS A 1 12 ? -0.984 -10.017 0.825 1.00 21.52 12 CYS A O 7
ATOM 1331 N N . ALA A 1 13 ? 0.812 -9.676 -0.486 1.00 70.02 13 ALA A N 7
ATOM 1332 C CA . ALA A 1 13 ? 1.635 -9.142 0.592 1.00 33.21 13 ALA A CA 7
ATOM 1333 C C . ALA A 1 13 ? 2.253 -7.804 0.200 1.00 30.52 13 ALA A C 7
ATOM 1334 O O . ALA A 1 13 ? 2.400 -6.927 1.050 1.00 1.01 13 ALA A O 7
ATOM 1341 N N . ALA A 1 14 ? 2.602 -7.672 -1.066 1.00 15.14 14 ALA A N 7
ATOM 1342 C CA . ALA A 1 14 ? 3.199 -6.463 -1.604 1.00 74.23 14 ALA A CA 7
ATOM 1343 C C . ALA A 1 14 ? 3.203 -6.596 -3.192 1.00 51.44 14 ALA A C 7
ATOM 1344 O O . ALA A 1 14 ? 2.944 -5.628 -3.907 1.00 53.51 14 ALA A O 7
ATOM 1350 N N . SER A 1 15 ? 3.519 -7.791 -3.680 1.00 31.10 15 SER A N 7
ATOM 1351 C CA . SER A 1 15 ? 3.584 -8.038 -5.116 1.00 23.24 15 SER A CA 7
ATOM 1352 C C . SER A 1 15 ? 2.187 -8.057 -5.728 1.00 30.22 15 SER A C 7
ATOM 1353 O O . SER A 1 15 ? 1.782 -7.115 -6.409 1.00 12.20 15 SER A O 7
ATOM 1361 N N . CYS A 1 16 ? 1.454 -9.138 -5.480 1.00 42.31 16 CYS A N 7
ATOM 1362 C CA . CYS A 1 16 ? 0.102 -9.282 -6.006 1.00 22.30 16 CYS A CA 7
ATOM 1363 C C . CYS A 1 16 ? -0.877 -8.396 -5.241 1.00 63.11 16 CYS A C 7
ATOM 1364 O O . CYS A 1 16 ? -0.603 -7.978 -4.116 1.00 71.25 16 CYS A O 7
ATOM 1371 N N . ALA A 1 17 ? -2.019 -8.114 -5.860 1.00 25.02 17 ALA A N 7
ATOM 1372 C CA . ALA A 1 17 ? -3.039 -7.280 -5.237 1.00 40.02 17 ALA A CA 7
ATOM 1373 C C . ALA A 1 17 ? -4.310 -8.078 -4.967 1.00 54.45 17 ALA A C 7
ATOM 1374 O O . ALA A 1 17 ? -5.243 -8.030 -5.769 1.00 10.24 17 ALA A O 7
ATOM 1381 N N . ALA A 1 18 ? -4.327 -8.790 -3.857 1.00 20.11 18 ALA A N 7
ATOM 1382 C CA . ALA A 1 18 ? -5.460 -9.601 -3.449 1.00 25.43 18 ALA A CA 7
ATOM 1383 C C . ALA A 1 18 ? -6.496 -8.643 -2.709 1.00 23.24 18 ALA A C 7
ATOM 1384 O O . ALA A 1 18 ? -7.708 -8.769 -2.883 1.00 64.23 18 ALA A O 7
ATOM 1390 N N . SER A 1 19 ? -5.973 -7.733 -1.893 1.00 21.54 19 SER A N 7
ATOM 1391 C CA . SER A 1 19 ? -6.813 -6.813 -1.136 1.00 0.33 19 SER A CA 7
ATOM 1392 C C . SER A 1 19 ? -7.315 -5.680 -2.025 1.00 54.43 19 SER A C 7
ATOM 1393 O O . SER A 1 19 ? -6.965 -5.599 -3.201 1.00 43.53 19 SER A O 7
ATOM 1401 N N . ALA A 1 1 ? 0.155 -0.107 -0.693 1.00 23.41 1 ALA A N 8
ATOM 1402 C CA . ALA A 1 1 ? 1.317 0.275 -1.486 1.00 30.10 1 ALA A CA 8
ATOM 1403 C C . ALA A 1 1 ? 2.523 -0.596 -1.149 1.00 14.33 1 ALA A C 8
ATOM 1404 O O . ALA A 1 1 ? 2.654 -1.085 -0.026 1.00 53.31 1 ALA A O 8
ATOM 1411 N N . CYS A 1 2 ? 3.401 -0.786 -2.127 1.00 61.42 2 CYS A N 8
ATOM 1412 C CA . CYS A 1 2 ? 4.596 -1.599 -1.935 1.00 60.21 2 CYS A CA 8
ATOM 1413 C C . CYS A 1 2 ? 5.706 -1.169 -2.889 1.00 41.55 2 CYS A C 8
ATOM 1414 O O . CYS A 1 2 ? 5.485 -1.025 -4.091 1.00 62.22 2 CYS A O 8
ATOM 1421 N N . GLY A 1 3 ? 6.902 -0.964 -2.344 1.00 54.14 3 GLY A N 8
ATOM 1422 C CA . GLY A 1 3 ? 8.028 -0.552 -3.161 1.00 4.02 3 GLY A CA 8
ATOM 1423 C C . GLY A 1 3 ? 8.300 -1.512 -4.302 1.00 34.43 3 GLY A C 8
ATOM 1424 O O . GLY A 1 3 ? 8.858 -1.138 -5.333 1.00 41.23 3 GLY A O 8
ATOM 1440 N N . GLY A 1 5 ? 10.541 -4.005 -4.662 1.00 33.10 5 GLY A N 8
ATOM 1441 C CA . GLY A 1 5 ? 11.949 -4.054 -5.008 1.00 3.41 5 GLY A CA 8
ATOM 1442 C C . GLY A 1 5 ? 12.245 -5.068 -6.095 1.00 33.13 5 GLY A C 8
ATOM 1443 O O . GLY A 1 5 ? 12.182 -4.813 -7.294 1.00 71.41 5 GLY A O 8
ATOM 1460 N N . GLY A 1 7 ? 14.004 -8.106 -3.848 1.00 64.52 7 GLY A N 8
ATOM 1461 C CA . GLY A 1 7 ? 13.867 -8.549 -2.473 1.00 1.52 7 GLY A CA 8
ATOM 1462 C C . GLY A 1 7 ? 12.484 -8.282 -1.913 1.00 52.43 7 GLY A C 8
ATOM 1463 O O . GLY A 1 7 ? 12.285 -8.288 -0.698 1.00 65.10 7 GLY A O 8
ATOM 1467 N N . CYS A 1 8 ? 11.524 -8.044 -2.801 1.00 71.41 8 CYS A N 8
ATOM 1468 C CA . CYS A 1 8 ? 10.152 -7.772 -2.390 1.00 40.42 8 CYS A CA 8
ATOM 1469 C C . CYS A 1 8 ? 9.374 -9.070 -2.194 1.00 45.13 8 CYS A C 8
ATOM 1470 O O . CYS A 1 8 ? 9.823 -10.141 -2.601 1.00 31.31 8 CYS A O 8
ATOM 1477 N N . ALA A 1 9 ? 8.206 -8.965 -1.569 1.00 45.00 9 ALA A N 8
ATOM 1478 C CA . ALA A 1 9 ? 7.365 -10.129 -1.321 1.00 63.32 9 ALA A CA 8
ATOM 1479 C C . ALA A 1 9 ? 6.386 -10.353 -2.468 1.00 73.02 9 ALA A C 8
ATOM 1480 O O . ALA A 1 9 ? 6.021 -9.416 -3.179 1.00 62.20 9 ALA A O 8
ATOM 1487 N N . LYS A 1 10 ? 5.963 -11.600 -2.644 1.00 71.32 10 LYS A N 8
ATOM 1488 C CA . LYS A 1 10 ? 5.025 -11.948 -3.705 1.00 33.22 10 LYS A CA 8
ATOM 1489 C C . LYS A 1 10 ? 3.629 -12.190 -3.139 1.00 0.12 10 LYS A C 8
ATOM 1490 O O . LYS A 1 10 ? 3.374 -11.987 -1.951 1.00 41.33 10 LYS A O 8
ATOM 1521 N N . CYS A 1 12 ? -0.228 -11.858 -1.944 1.00 53.20 12 CYS A N 8
ATOM 1522 C CA . CYS A 1 12 ? -0.937 -10.750 -1.315 1.00 35.31 12 CYS A CA 8
ATOM 1523 C C . CYS A 1 12 ? -0.074 -10.089 -0.245 1.00 4.11 12 CYS A C 8
ATOM 1524 O O . CYS A 1 12 ? -0.458 -10.018 0.922 1.00 74.22 12 CYS A O 8
ATOM 1531 N N . ALA A 1 13 ? 1.096 -9.606 -0.652 1.00 13.33 13 ALA A N 8
ATOM 1532 C CA . ALA A 1 13 ? 2.013 -8.948 0.271 1.00 61.13 13 ALA A CA 8
ATOM 1533 C C . ALA A 1 13 ? 2.455 -7.592 -0.268 1.00 42.14 13 ALA A C 8
ATOM 1534 O O . ALA A 1 13 ? 2.639 -6.656 0.509 1.00 61.01 13 ALA A O 8
ATOM 1541 N N . ALA A 1 14 ? 2.618 -7.509 -1.575 1.00 54.13 14 ALA A N 8
ATOM 1542 C CA . ALA A 1 14 ? 3.030 -6.292 -2.250 1.00 42.43 14 ALA A CA 8
ATOM 1543 C C . ALA A 1 14 ? 2.809 -6.510 -3.813 1.00 44.03 14 ALA A C 8
ATOM 1544 O O . ALA A 1 14 ? 2.361 -5.607 -4.520 1.00 3.14 14 ALA A O 8
ATOM 1550 N N . SER A 1 15 ? 3.155 -7.701 -4.293 1.00 54.52 15 SER A N 8
ATOM 1551 C CA . SER A 1 15 ? 3.027 -8.020 -5.710 1.00 40.34 15 SER A CA 8
ATOM 1552 C C . SER A 1 15 ? 1.561 -8.176 -6.102 1.00 52.12 15 SER A C 8
ATOM 1553 O O . SER A 1 15 ? 0.984 -7.305 -6.753 1.00 53.34 15 SER A O 8
ATOM 1561 N N . CYS A 1 16 ? 0.964 -9.293 -5.701 1.00 15.14 16 CYS A N 8
ATOM 1562 C CA . CYS A 1 16 ? -0.435 -9.566 -6.009 1.00 20.23 16 CYS A CA 8
ATOM 1563 C C . CYS A 1 16 ? -1.359 -8.726 -5.132 1.00 53.35 16 CYS A C 8
ATOM 1564 O O . CYS A 1 16 ? -0.943 -8.195 -4.103 1.00 44.35 16 CYS A O 8
ATOM 1571 N N . ALA A 1 17 ? -2.616 -8.610 -5.548 1.00 72.14 17 ALA A N 8
ATOM 1572 C CA . ALA A 1 17 ? -3.600 -7.837 -4.801 1.00 52.11 17 ALA A CA 8
ATOM 1573 C C . ALA A 1 17 ? -4.744 -8.723 -4.320 1.00 53.21 17 ALA A C 8
ATOM 1574 O O . ALA A 1 17 ? -5.781 -8.793 -4.979 1.00 60.42 17 ALA A O 8
ATOM 1581 N N . ALA A 1 18 ? -4.541 -9.377 -3.192 1.00 64.24 18 ALA A N 8
ATOM 1582 C CA . ALA A 1 18 ? -5.527 -10.258 -2.594 1.00 71.31 18 ALA A CA 8
ATOM 1583 C C . ALA A 1 18 ? -6.494 -9.361 -1.700 1.00 4.04 18 ALA A C 8
ATOM 1584 O O . ALA A 1 18 ? -6.092 -8.849 -0.654 1.00 71.55 18 ALA A O 8
ATOM 1590 N N . SER A 1 19 ? -7.728 -9.190 -2.161 1.00 75.40 19 SER A N 8
ATOM 1591 C CA . SER A 1 19 ? -8.703 -8.371 -1.451 1.00 53.51 19 SER A CA 8
ATOM 1592 C C . SER A 1 19 ? -8.874 -8.852 -0.013 1.00 45.33 19 SER A C 8
ATOM 1593 O O . SER A 1 19 ? -9.424 -8.143 0.828 1.00 75.25 19 SER A O 8
ATOM 1601 N N . ALA A 1 1 ? 2.059 0.408 2.601 1.00 53.11 1 ALA A N 9
ATOM 1602 C CA . ALA A 1 1 ? 2.183 0.160 1.170 1.00 72.10 1 ALA A CA 9
ATOM 1603 C C . ALA A 1 1 ? 3.520 -0.495 0.840 1.00 32.34 1 ALA A C 9
ATOM 1604 O O . ALA A 1 1 ? 4.514 -0.286 1.537 1.00 73.24 1 ALA A O 9
ATOM 1611 N N . CYS A 1 2 ? 3.538 -1.289 -0.225 1.00 35.52 2 CYS A N 9
ATOM 1612 C CA . CYS A 1 2 ? 4.752 -1.977 -0.647 1.00 0.24 2 CYS A CA 9
ATOM 1613 C C . CYS A 1 2 ? 5.494 -1.169 -1.707 1.00 41.42 2 CYS A C 9
ATOM 1614 O O . CYS A 1 2 ? 4.896 -0.364 -2.420 1.00 45.24 2 CYS A O 9
ATOM 1621 N N . GLY A 1 3 ? 6.802 -1.390 -1.805 1.00 14.23 3 GLY A N 9
ATOM 1622 C CA . GLY A 1 3 ? 7.604 -0.675 -2.780 1.00 61.21 3 GLY A CA 9
ATOM 1623 C C . GLY A 1 3 ? 7.728 -1.426 -4.091 1.00 21.31 3 GLY A C 9
ATOM 1624 O O . GLY A 1 3 ? 8.056 -0.851 -5.129 1.00 4.42 3 GLY A O 9
ATOM 1640 N N . GLY A 1 5 ? 10.036 -3.659 -5.207 1.00 72.21 5 GLY A N 9
ATOM 1641 C CA . GLY A 1 5 ? 11.364 -3.537 -5.778 1.00 44.22 5 GLY A CA 9
ATOM 1642 C C . GLY A 1 5 ? 11.575 -4.463 -6.959 1.00 63.04 5 GLY A C 9
ATOM 1643 O O . GLY A 1 5 ? 11.127 -4.243 -8.081 1.00 32.31 5 GLY A O 9
ATOM 1660 N N . GLY A 1 7 ? 13.066 -9.021 -5.985 1.00 2.01 7 GLY A N 9
ATOM 1661 C CA . GLY A 1 7 ? 13.115 -9.724 -4.716 1.00 43.31 7 GLY A CA 9
ATOM 1662 C C . GLY A 1 7 ? 11.964 -9.353 -3.803 1.00 54.00 7 GLY A C 9
ATOM 1663 O O . GLY A 1 7 ? 11.806 -9.928 -2.725 1.00 52.35 7 GLY A O 9
ATOM 1667 N N . CYS A 1 8 ? 11.157 -8.389 -4.233 1.00 13.42 8 CYS A N 9
ATOM 1668 C CA . CYS A 1 8 ? 10.014 -7.939 -3.446 1.00 65.31 8 CYS A CA 9
ATOM 1669 C C . CYS A 1 8 ? 9.139 -9.120 -3.035 1.00 3.23 8 CYS A C 9
ATOM 1670 O O . CYS A 1 8 ? 9.222 -10.200 -3.618 1.00 52.15 8 CYS A O 9
ATOM 1677 N N . ALA A 1 9 ? 8.301 -8.905 -2.026 1.00 4.32 9 ALA A N 9
ATOM 1678 C CA . ALA A 1 9 ? 7.409 -9.949 -1.538 1.00 24.03 9 ALA A CA 9
ATOM 1679 C C . ALA A 1 9 ? 6.544 -10.503 -2.665 1.00 10.25 9 ALA A C 9
ATOM 1680 O O . ALA A 1 9 ? 6.359 -9.855 -3.695 1.00 71.11 9 ALA A O 9
ATOM 1687 N N . LYS A 1 10 ? 6.016 -11.705 -2.463 1.00 20.25 10 LYS A N 9
ATOM 1688 C CA . LYS A 1 10 ? 5.169 -12.347 -3.461 1.00 22.11 10 LYS A CA 9
ATOM 1689 C C . LYS A 1 10 ? 3.738 -12.485 -2.953 1.00 34.04 10 LYS A C 9
ATOM 1690 O O . LYS A 1 10 ? 3.438 -12.200 -1.792 1.00 65.25 10 LYS A O 9
ATOM 1721 N N . CYS A 1 12 ? -0.083 -11.944 -1.862 1.00 33.34 12 CYS A N 9
ATOM 1722 C CA . CYS A 1 12 ? -0.740 -10.788 -1.263 1.00 64.13 12 CYS A CA 9
ATOM 1723 C C . CYS A 1 12 ? 0.158 -10.134 -0.217 1.00 43.12 12 CYS A C 9
ATOM 1724 O O . CYS A 1 12 ? -0.208 -10.031 0.953 1.00 0.21 12 CYS A O 9
ATOM 1731 N N . ALA A 1 13 ? 1.336 -9.693 -0.648 1.00 72.43 13 ALA A N 9
ATOM 1732 C CA . ALA A 1 13 ? 2.285 -9.047 0.249 1.00 20.25 13 ALA A CA 9
ATOM 1733 C C . ALA A 1 13 ? 2.749 -7.708 -0.313 1.00 53.03 13 ALA A C 9
ATOM 1734 O O . ALA A 1 13 ? 2.957 -6.764 0.448 1.00 33.33 13 ALA A O 9
ATOM 1741 N N . ALA A 1 14 ? 2.902 -7.648 -1.623 1.00 0.54 14 ALA A N 9
ATOM 1742 C CA . ALA A 1 14 ? 3.332 -6.449 -2.319 1.00 44.40 14 ALA A CA 9
ATOM 1743 C C . ALA A 1 14 ? 3.165 -6.714 -3.881 1.00 55.34 14 ALA A C 9
ATOM 1744 O O . ALA A 1 14 ? 2.747 -5.830 -4.630 1.00 71.31 14 ALA A O 9
ATOM 1750 N N . SER A 1 15 ? 3.518 -7.920 -4.313 1.00 25.25 15 SER A N 9
ATOM 1751 C CA . SER A 1 15 ? 3.438 -8.282 -5.723 1.00 10.01 15 SER A CA 9
ATOM 1752 C C . SER A 1 15 ? 1.985 -8.408 -6.169 1.00 75.12 15 SER A C 9
ATOM 1753 O O . SER A 1 15 ? 1.480 -7.576 -6.924 1.00 61.32 15 SER A O 9
ATOM 1761 N N . CYS A 1 16 ? 1.316 -9.455 -5.697 1.00 40.00 16 CYS A N 9
ATOM 1762 C CA . CYS A 1 16 ? -0.079 -9.693 -6.046 1.00 53.23 16 CYS A CA 9
ATOM 1763 C C . CYS A 1 16 ? -1.005 -8.795 -5.230 1.00 61.11 16 CYS A C 9
ATOM 1764 O O . CYS A 1 16 ? -0.673 -8.394 -4.115 1.00 30.41 16 CYS A O 9
ATOM 1771 N N . ALA A 1 17 ? -2.167 -8.484 -5.794 1.00 72.04 17 ALA A N 9
ATOM 1772 C CA . ALA A 1 17 ? -3.142 -7.636 -5.119 1.00 23.31 17 ALA A CA 9
ATOM 1773 C C . ALA A 1 17 ? -4.295 -8.463 -4.561 1.00 73.11 17 ALA A C 9
ATOM 1774 O O . ALA A 1 17 ? -5.347 -8.549 -5.194 1.00 30.32 17 ALA A O 9
ATOM 1781 N N . ALA A 1 18 ? -4.082 -9.051 -3.399 1.00 75.21 18 ALA A N 9
ATOM 1782 C CA . ALA A 1 18 ? -5.076 -9.870 -2.728 1.00 2.34 18 ALA A CA 9
ATOM 1783 C C . ALA A 1 18 ? -6.430 -9.032 -2.671 1.00 34.11 18 ALA A C 9
ATOM 1784 O O . ALA A 1 18 ? -6.564 -8.102 -1.876 1.00 14.01 18 ALA A O 9
ATOM 1790 N N . SER A 1 19 ? -7.375 -9.386 -3.536 1.00 71.42 19 SER A N 9
ATOM 1791 C CA . SER A 1 19 ? -8.651 -8.684 -3.605 1.00 11.11 19 SER A CA 9
ATOM 1792 C C . SER A 1 19 ? -9.549 -9.073 -2.434 1.00 51.05 19 SER A C 9
ATOM 1793 O O . SER A 1 19 ? -9.921 -10.236 -2.285 1.00 15.41 19 SER A O 9
ATOM 1801 N N . ALA A 1 1 ? 5.113 0.360 2.713 1.00 74.23 1 ALA A N 10
ATOM 1802 C CA . ALA A 1 1 ? 4.895 0.730 1.320 1.00 62.44 1 ALA A CA 10
ATOM 1803 C C . ALA A 1 1 ? 5.466 -0.324 0.376 1.00 5.44 1 ALA A C 10
ATOM 1804 O O . ALA A 1 1 ? 6.670 -0.583 0.375 1.00 43.24 1 ALA A O 10
ATOM 1811 N N . CYS A 1 2 ? 4.596 -0.929 -0.424 1.00 54.23 2 CYS A N 10
ATOM 1812 C CA . CYS A 1 2 ? 5.013 -1.955 -1.372 1.00 34.21 2 CYS A CA 10
ATOM 1813 C C . CYS A 1 2 ? 4.709 -1.528 -2.805 1.00 73.11 2 CYS A C 10
ATOM 1814 O O . CYS A 1 2 ? 3.805 -0.730 -3.048 1.00 34.02 2 CYS A O 10
ATOM 1821 N N . GLY A 1 3 ? 5.472 -2.067 -3.752 1.00 13.43 3 GLY A N 10
ATOM 1822 C CA . GLY A 1 3 ? 5.269 -1.730 -5.149 1.00 12.13 3 GLY A CA 10
ATOM 1823 C C . GLY A 1 3 ? 6.260 -2.423 -6.062 1.00 45.30 3 GLY A C 10
ATOM 1824 O O . GLY A 1 3 ? 6.852 -1.806 -6.949 1.00 13.33 3 GLY A O 10
ATOM 1840 N N . GLY A 1 5 ? 9.347 -3.618 -5.419 1.00 21.23 5 GLY A N 10
ATOM 1841 C CA . GLY A 1 5 ? 10.677 -3.049 -5.299 1.00 73.12 5 GLY A CA 10
ATOM 1842 C C . GLY A 1 5 ? 11.728 -3.878 -6.010 1.00 1.10 5 GLY A C 10
ATOM 1843 O O . GLY A 1 5 ? 12.194 -3.584 -7.107 1.00 65.10 5 GLY A O 10
ATOM 1860 N N . GLY A 1 7 ? 13.610 -8.348 -3.742 1.00 4.25 7 GLY A N 10
ATOM 1861 C CA . GLY A 1 7 ? 13.121 -9.046 -2.567 1.00 4.52 7 GLY A CA 10
ATOM 1862 C C . GLY A 1 7 ? 11.689 -8.681 -2.231 1.00 31.44 7 GLY A C 10
ATOM 1863 O O . GLY A 1 7 ? 11.237 -8.885 -1.103 1.00 73.04 7 GLY A O 10
ATOM 1867 N N . CYS A 1 8 ? 10.972 -8.140 -3.210 1.00 4.42 8 CYS A N 10
ATOM 1868 C CA . CYS A 1 8 ? 9.583 -7.744 -3.013 1.00 2.33 8 CYS A CA 10
ATOM 1869 C C . CYS A 1 8 ? 8.769 -8.891 -2.422 1.00 60.43 8 CYS A C 10
ATOM 1870 O O . CYS A 1 8 ? 9.055 -10.062 -2.673 1.00 53.11 8 CYS A O 10
ATOM 1877 N N . ALA A 1 9 ? 7.754 -8.547 -1.637 1.00 53.32 9 ALA A N 10
ATOM 1878 C CA . ALA A 1 9 ? 6.897 -9.547 -1.013 1.00 73.01 9 ALA A CA 10
ATOM 1879 C C . ALA A 1 9 ? 6.101 -10.319 -2.060 1.00 41.34 9 ALA A C 10
ATOM 1880 O O . ALA A 1 9 ? 5.648 -9.751 -3.054 1.00 45.35 9 ALA A O 10
ATOM 1887 N N . LYS A 1 10 ? 5.934 -11.617 -1.832 1.00 5.02 10 LYS A N 10
ATOM 1888 C CA . LYS A 1 10 ? 5.193 -12.468 -2.755 1.00 10.11 10 LYS A CA 10
ATOM 1889 C C . LYS A 1 10 ? 3.742 -12.620 -2.309 1.00 23.03 10 LYS A C 10
ATOM 1890 O O . LYS A 1 10 ? 3.398 -12.377 -1.152 1.00 10.23 10 LYS A O 10
ATOM 1921 N N . CYS A 1 12 ? -0.228 -12.072 -1.503 1.00 72.42 12 CYS A N 10
ATOM 1922 C CA . CYS A 1 12 ? -0.916 -10.922 -0.930 1.00 1.04 12 CYS A CA 10
ATOM 1923 C C . CYS A 1 12 ? -0.032 -10.215 0.094 1.00 13.12 12 CYS A C 10
ATOM 1924 O O . CYS A 1 12 ? 0.052 -10.631 1.249 1.00 21.12 12 CYS A O 10
ATOM 1931 N N . ALA A 1 13 ? 0.624 -9.143 -0.339 1.00 30.44 13 ALA A N 10
ATOM 1932 C CA . ALA A 1 13 ? 1.499 -8.377 0.540 1.00 60.12 13 ALA A CA 10
ATOM 1933 C C . ALA A 1 13 ? 2.066 -7.157 -0.178 1.00 52.02 13 ALA A C 10
ATOM 1934 O O . ALA A 1 13 ? 2.205 -6.098 0.433 1.00 31.32 13 ALA A O 10
ATOM 1941 N N . ALA A 1 14 ? 2.381 -7.322 -1.449 1.00 34.51 14 ALA A N 10
ATOM 1942 C CA . ALA A 1 14 ? 2.927 -6.263 -2.278 1.00 71.30 14 ALA A CA 10
ATOM 1943 C C . ALA A 1 14 ? 2.756 -6.707 -3.799 1.00 54.41 14 ALA A C 10
ATOM 1944 O O . ALA A 1 14 ? 2.048 -6.058 -4.570 1.00 3.43 14 ALA A O 10
ATOM 1950 N N . SER A 1 15 ? 3.431 -7.789 -4.174 1.00 13.52 15 SER A N 10
ATOM 1951 C CA . SER A 1 15 ? 3.381 -8.284 -5.544 1.00 74.23 15 SER A CA 10
ATOM 1952 C C . SER A 1 15 ? 1.939 -8.525 -5.982 1.00 62.44 15 SER A C 10
ATOM 1953 O O . SER A 1 15 ? 1.435 -7.865 -6.891 1.00 42.40 15 SER A O 10
ATOM 1961 N N . CYS A 1 16 ? 1.281 -9.477 -5.330 1.00 34.23 16 CYS A N 10
ATOM 1962 C CA . CYS A 1 16 ? -0.103 -9.808 -5.650 1.00 64.11 16 CYS A CA 10
ATOM 1963 C C . CYS A 1 16 ? -1.069 -8.927 -4.864 1.00 41.41 16 CYS A C 10
ATOM 1964 O O . CYS A 1 16 ? -0.764 -8.490 -3.755 1.00 35.15 16 CYS A O 10
ATOM 1971 N N . ALA A 1 17 ? -2.235 -8.670 -5.448 1.00 1.42 17 ALA A N 10
ATOM 1972 C CA . ALA A 1 17 ? -3.247 -7.843 -4.802 1.00 3.21 17 ALA A CA 10
ATOM 1973 C C . ALA A 1 17 ? -4.393 -8.695 -4.268 1.00 2.14 17 ALA A C 10
ATOM 1974 O O . ALA A 1 17 ? -5.420 -8.824 -4.933 1.00 1.22 17 ALA A O 10
ATOM 1981 N N . ALA A 1 18 ? -4.201 -9.257 -3.089 1.00 52.11 18 ALA A N 10
ATOM 1982 C CA . ALA A 1 18 ? -5.191 -10.094 -2.436 1.00 54.01 18 ALA A CA 10
ATOM 1983 C C . ALA A 1 18 ? -6.573 -9.300 -2.444 1.00 50.01 18 ALA A C 10
ATOM 1984 O O . ALA A 1 18 ? -6.763 -8.357 -1.677 1.00 13.35 18 ALA A O 10
ATOM 1990 N N . SER A 1 19 ? -7.476 -9.705 -3.331 1.00 54.32 19 SER A N 10
ATOM 1991 C CA . SER A 1 19 ? -8.771 -9.046 -3.459 1.00 11.03 19 SER A CA 10
ATOM 1992 C C . SER A 1 19 ? -9.886 -9.928 -2.905 1.00 11.44 19 SER A C 10
ATOM 1993 O O . SER A 1 19 ? -9.886 -11.142 -3.101 1.00 12.31 19 SER A O 10
ATOM 2001 N N . ALA A 1 1 ? 0.622 -0.179 0.869 1.00 70.30 1 ALA A N 11
ATOM 2002 C CA . ALA A 1 1 ? 1.582 0.358 -0.087 1.00 53.24 1 ALA A CA 11
ATOM 2003 C C . ALA A 1 1 ? 2.902 -0.402 -0.026 1.00 5.53 1 ALA A C 11
ATOM 2004 O O . ALA A 1 1 ? 3.533 -0.487 1.029 1.00 51.24 1 ALA A O 11
ATOM 2011 N N . CYS A 1 2 ? 3.316 -0.953 -1.162 1.00 10.02 2 CYS A N 11
ATOM 2012 C CA . CYS A 1 2 ? 4.561 -1.707 -1.237 1.00 64.14 2 CYS A CA 11
ATOM 2013 C C . CYS A 1 2 ? 5.556 -1.023 -2.171 1.00 74.13 2 CYS A C 11
ATOM 2014 O O . CYS A 1 2 ? 5.171 -0.433 -3.180 1.00 2.22 2 CYS A O 11
ATOM 2021 N N . GLY A 1 3 ? 6.837 -1.108 -1.827 1.00 42.31 3 GLY A N 11
ATOM 2022 C CA . GLY A 1 3 ? 7.867 -0.493 -2.644 1.00 70.14 3 GLY A CA 11
ATOM 2023 C C . GLY A 1 3 ? 8.058 -1.205 -3.969 1.00 22.43 3 GLY A C 11
ATOM 2024 O O . GLY A 1 3 ? 8.172 -0.577 -5.022 1.00 32.14 3 GLY A O 11
ATOM 2040 N N . GLY A 1 5 ? 10.577 -4.038 -4.650 1.00 73.23 5 GLY A N 11
ATOM 2041 C CA . GLY A 1 5 ? 11.990 -4.199 -4.938 1.00 1.02 5 GLY A CA 11
ATOM 2042 C C . GLY A 1 5 ? 12.237 -4.846 -6.286 1.00 25.41 5 GLY A C 11
ATOM 2043 O O . GLY A 1 5 ? 12.377 -4.211 -7.327 1.00 51.10 5 GLY A O 11
ATOM 2060 N N . GLY A 1 7 ? 13.347 -8.781 -5.133 1.00 3.11 7 GLY A N 11
ATOM 2061 C CA . GLY A 1 7 ? 13.019 -9.618 -3.994 1.00 10.13 7 GLY A CA 11
ATOM 2062 C C . GLY A 1 7 ? 11.886 -9.048 -3.163 1.00 23.21 7 GLY A C 11
ATOM 2063 O O . GLY A 1 7 ? 11.913 -9.116 -1.934 1.00 0.33 7 GLY A O 11
ATOM 2067 N N . CYS A 1 8 ? 10.888 -8.484 -3.834 1.00 42.43 8 CYS A N 11
ATOM 2068 C CA . CYS A 1 8 ? 9.742 -7.897 -3.151 1.00 74.30 8 CYS A CA 11
ATOM 2069 C C . CYS A 1 8 ? 8.771 -8.981 -2.689 1.00 41.34 8 CYS A C 11
ATOM 2070 O O . CYS A 1 8 ? 8.755 -10.086 -3.231 1.00 3.34 8 CYS A O 11
ATOM 2077 N N . ALA A 1 9 ? 7.963 -8.655 -1.686 1.00 2.13 9 ALA A N 11
ATOM 2078 C CA . ALA A 1 9 ? 6.988 -9.598 -1.153 1.00 24.43 9 ALA A CA 11
ATOM 2079 C C . ALA A 1 9 ? 6.088 -10.141 -2.258 1.00 0.54 9 ALA A C 11
ATOM 2080 O O . ALA A 1 9 ? 5.462 -9.377 -2.994 1.00 24.33 9 ALA A O 11
ATOM 2087 N N . LYS A 1 10 ? 6.027 -11.463 -2.369 1.00 62.21 10 LYS A N 11
ATOM 2088 C CA . LYS A 1 10 ? 5.203 -12.109 -3.384 1.00 10.21 10 LYS A CA 11
ATOM 2089 C C . LYS A 1 10 ? 3.782 -12.325 -2.874 1.00 32.12 10 LYS A C 11
ATOM 2090 O O . LYS A 1 10 ? 3.491 -12.147 -1.691 1.00 13.13 10 LYS A O 11
ATOM 2121 N N . CYS A 1 12 ? -0.174 -11.820 -1.950 1.00 32.54 12 CYS A N 11
ATOM 2122 C CA . CYS A 1 12 ? -0.915 -10.676 -1.433 1.00 45.43 12 CYS A CA 11
ATOM 2123 C C . CYS A 1 12 ? -0.115 -9.954 -0.352 1.00 53.32 12 CYS A C 11
ATOM 2124 O O . CYS A 1 12 ? -0.569 -9.818 0.783 1.00 33.35 12 CYS A O 11
ATOM 2131 N N . ALA A 1 13 ? 1.077 -9.492 -0.715 1.00 21.14 13 ALA A N 11
ATOM 2132 C CA . ALA A 1 13 ? 1.939 -8.782 0.223 1.00 74.33 13 ALA A CA 11
ATOM 2133 C C . ALA A 1 13 ? 2.433 -7.469 -0.373 1.00 1.50 13 ALA A C 11
ATOM 2134 O O . ALA A 1 13 ? 2.577 -6.485 0.352 1.00 54.31 13 ALA A O 11
ATOM 2141 N N . ALA A 1 14 ? 2.683 -7.474 -1.669 1.00 4.44 14 ALA A N 11
ATOM 2142 C CA . ALA A 1 14 ? 3.156 -6.307 -2.393 1.00 33.24 14 ALA A CA 11
ATOM 2143 C C . ALA A 1 14 ? 3.017 -6.619 -3.949 1.00 53.42 14 ALA A C 11
ATOM 2144 O O . ALA A 1 14 ? 2.621 -5.756 -4.733 1.00 14.45 14 ALA A O 11
ATOM 2150 N N . SER A 1 15 ? 3.370 -7.840 -4.336 1.00 71.14 15 SER A N 11
ATOM 2151 C CA . SER A 1 15 ? 3.315 -8.244 -5.736 1.00 75.24 15 SER A CA 11
ATOM 2152 C C . SER A 1 15 ? 1.870 -8.417 -6.195 1.00 73.12 15 SER A C 11
ATOM 2153 O O . SER A 1 15 ? 1.332 -7.580 -6.921 1.00 31.03 15 SER A O 11
ATOM 2161 N N . CYS A 1 16 ? 1.246 -9.510 -5.767 1.00 4.42 16 CYS A N 11
ATOM 2162 C CA . CYS A 1 16 ? -0.136 -9.795 -6.132 1.00 63.14 16 CYS A CA 11
ATOM 2163 C C . CYS A 1 16 ? -1.099 -8.899 -5.360 1.00 10.33 16 CYS A C 11
ATOM 2164 O O . CYS A 1 16 ? -0.743 -8.332 -4.327 1.00 21.21 16 CYS A O 11
ATOM 2171 N N . ALA A 1 17 ? -2.321 -8.776 -5.868 1.00 1.21 17 ALA A N 11
ATOM 2172 C CA . ALA A 1 17 ? -3.336 -7.951 -5.225 1.00 72.00 17 ALA A CA 11
ATOM 2173 C C . ALA A 1 17 ? -4.517 -8.797 -4.761 1.00 14.40 17 ALA A C 11
ATOM 2174 O O . ALA A 1 17 ? -5.516 -8.894 -5.473 1.00 13.42 17 ALA A O 11
ATOM 2181 N N . ALA A 1 18 ? -4.386 -9.388 -3.589 1.00 21.32 18 ALA A N 11
ATOM 2182 C CA . ALA A 1 18 ? -5.416 -10.224 -2.999 1.00 51.01 18 ALA A CA 11
ATOM 2183 C C . ALA A 1 18 ? -6.412 -9.269 -2.202 1.00 21.03 18 ALA A C 11
ATOM 2184 O O . ALA A 1 18 ? -6.056 -8.712 -1.163 1.00 32.40 18 ALA A O 11
ATOM 2190 N N . SER A 1 19 ? -7.618 -9.103 -2.735 1.00 61.03 19 SER A N 11
ATOM 2191 C CA . SER A 1 19 ? -8.614 -8.235 -2.119 1.00 2.55 19 SER A CA 11
ATOM 2192 C C . SER A 1 19 ? -8.950 -8.709 -0.708 1.00 25.11 19 SER A C 11
ATOM 2193 O O . SER A 1 19 ? -10.103 -8.662 -0.285 1.00 75.31 19 SER A O 11
ATOM 2201 N N . ALA A 1 1 ? 1.367 0.501 -0.097 1.00 22.01 1 ALA A N 12
ATOM 2202 C CA . ALA A 1 1 ? 2.307 1.247 -0.924 1.00 53.53 1 ALA A CA 12
ATOM 2203 C C . ALA A 1 1 ? 3.595 0.460 -1.140 1.00 34.14 1 ALA A C 12
ATOM 2204 O O . ALA A 1 1 ? 4.683 1.033 -1.196 1.00 50.12 1 ALA A O 12
ATOM 2211 N N . CYS A 1 2 ? 3.464 -0.857 -1.258 1.00 63.24 2 CYS A N 12
ATOM 2212 C CA . CYS A 1 2 ? 4.618 -1.725 -1.466 1.00 55.53 2 CYS A CA 12
ATOM 2213 C C . CYS A 1 2 ? 5.444 -1.254 -2.660 1.00 74.31 2 CYS A C 12
ATOM 2214 O O . CYS A 1 2 ? 4.922 -1.084 -3.761 1.00 12.50 2 CYS A O 12
ATOM 2221 N N . GLY A 1 3 ? 6.737 -1.047 -2.433 1.00 3.12 3 GLY A N 12
ATOM 2222 C CA . GLY A 1 3 ? 7.615 -0.599 -3.498 1.00 40.30 3 GLY A CA 12
ATOM 2223 C C . GLY A 1 3 ? 7.756 -1.626 -4.604 1.00 1.22 3 GLY A C 12
ATOM 2224 O O . GLY A 1 3 ? 8.148 -1.306 -5.727 1.00 22.34 3 GLY A O 12
ATOM 2240 N N . GLY A 1 5 ? 9.993 -4.192 -5.024 1.00 54.11 5 GLY A N 12
ATOM 2241 C CA . GLY A 1 5 ? 11.358 -4.279 -5.508 1.00 20.41 5 GLY A CA 12
ATOM 2242 C C . GLY A 1 5 ? 11.529 -5.345 -6.572 1.00 71.02 5 GLY A C 12
ATOM 2243 O O . GLY A 1 5 ? 11.353 -5.140 -7.770 1.00 20.41 5 GLY A O 12
ATOM 2260 N N . GLY A 1 7 ? 13.464 -8.321 -4.375 1.00 35.45 7 GLY A N 12
ATOM 2261 C CA . GLY A 1 7 ? 13.456 -8.697 -2.973 1.00 35.02 7 GLY A CA 12
ATOM 2262 C C . GLY A 1 7 ? 12.168 -8.305 -2.275 1.00 4.22 7 GLY A C 12
ATOM 2263 O O . GLY A 1 7 ? 12.146 -8.112 -1.059 1.00 25.32 7 GLY A O 12
ATOM 2267 N N . CYS A 1 8 ? 11.092 -8.184 -3.045 1.00 64.32 8 CYS A N 12
ATOM 2268 C CA . CYS A 1 8 ? 9.795 -7.810 -2.495 1.00 23.21 8 CYS A CA 12
ATOM 2269 C C . CYS A 1 8 ? 8.996 -9.048 -2.097 1.00 53.45 8 CYS A C 12
ATOM 2270 O O . CYS A 1 8 ? 9.343 -10.169 -2.467 1.00 50.22 8 CYS A O 12
ATOM 2277 N N . ALA A 1 9 ? 7.923 -8.835 -1.342 1.00 41.21 9 ALA A N 12
ATOM 2278 C CA . ALA A 1 9 ? 7.073 -9.932 -0.896 1.00 52.54 9 ALA A CA 12
ATOM 2279 C C . ALA A 1 9 ? 6.262 -10.503 -2.054 1.00 72.05 9 ALA A C 12
ATOM 2280 O O . ALA A 1 9 ? 5.981 -9.809 -3.032 1.00 10.12 9 ALA A O 12
ATOM 2287 N N . LYS A 1 10 ? 5.888 -11.773 -1.939 1.00 43.12 10 LYS A N 12
ATOM 2288 C CA . LYS A 1 10 ? 5.109 -12.439 -2.976 1.00 13.21 10 LYS A CA 12
ATOM 2289 C C . LYS A 1 10 ? 3.673 -12.669 -2.514 1.00 25.42 10 LYS A C 12
ATOM 2290 O O . LYS A 1 10 ? 3.387 -12.732 -1.318 1.00 32.41 10 LYS A O 12
ATOM 2321 N N . CYS A 1 12 ? -0.302 -11.900 -1.679 1.00 62.51 12 CYS A N 12
ATOM 2322 C CA . CYS A 1 12 ? -1.051 -10.758 -1.171 1.00 2.24 12 CYS A CA 12
ATOM 2323 C C . CYS A 1 12 ? -0.241 -9.999 -0.123 1.00 32.43 12 CYS A C 12
ATOM 2324 O O . CYS A 1 12 ? -0.674 -9.846 1.019 1.00 3.21 12 CYS A O 12
ATOM 2331 N N . ALA A 1 13 ? 0.936 -9.527 -0.520 1.00 71.42 13 ALA A N 12
ATOM 2332 C CA . ALA A 1 13 ? 1.805 -8.783 0.383 1.00 60.40 13 ALA A CA 12
ATOM 2333 C C . ALA A 1 13 ? 2.268 -7.477 -0.253 1.00 64.20 13 ALA A C 12
ATOM 2334 O O . ALA A 1 13 ? 2.409 -6.474 0.445 1.00 10.12 13 ALA A O 12
ATOM 2341 N N . ALA A 1 14 ? 2.496 -7.510 -1.552 1.00 63.24 14 ALA A N 12
ATOM 2342 C CA . ALA A 1 14 ? 2.938 -6.355 -2.313 1.00 14.24 14 ALA A CA 12
ATOM 2343 C C . ALA A 1 14 ? 2.740 -6.692 -3.858 1.00 5.14 14 ALA A C 12
ATOM 2344 O O . ALA A 1 14 ? 2.183 -5.894 -4.611 1.00 73.43 14 ALA A O 12
ATOM 2350 N N . SER A 1 15 ? 3.228 -7.858 -4.270 1.00 14.21 15 SER A N 12
ATOM 2351 C CA . SER A 1 15 ? 3.136 -8.275 -5.664 1.00 53.42 15 SER A CA 12
ATOM 2352 C C . SER A 1 15 ? 1.681 -8.482 -6.074 1.00 70.44 15 SER A C 12
ATOM 2353 O O . SER A 1 15 ? 1.124 -7.703 -6.849 1.00 25.24 15 SER A O 12
ATOM 2361 N N . CYS A 1 16 ? 1.070 -9.539 -5.550 1.00 22.45 16 CYS A N 12
ATOM 2362 C CA . CYS A 1 16 ? -0.319 -9.852 -5.860 1.00 35.33 16 CYS A CA 12
ATOM 2363 C C . CYS A 1 16 ? -1.269 -9.001 -5.022 1.00 1.04 16 CYS A C 12
ATOM 2364 O O . CYS A 1 16 ? -0.910 -8.532 -3.942 1.00 23.51 16 CYS A O 12
ATOM 2371 N N . ALA A 1 17 ? -2.482 -8.806 -5.527 1.00 54.23 17 ALA A N 12
ATOM 2372 C CA . ALA A 1 17 ? -3.484 -8.014 -4.825 1.00 52.50 17 ALA A CA 12
ATOM 2373 C C . ALA A 1 17 ? -4.661 -8.879 -4.388 1.00 30.22 17 ALA A C 12
ATOM 2374 O O . ALA A 1 17 ? -5.669 -8.940 -5.091 1.00 21.41 17 ALA A O 12
ATOM 2381 N N . ALA A 1 18 ? -4.516 -9.527 -3.247 1.00 60.24 18 ALA A N 12
ATOM 2382 C CA . ALA A 1 18 ? -5.540 -10.389 -2.686 1.00 73.31 18 ALA A CA 12
ATOM 2383 C C . ALA A 1 18 ? -6.580 -9.461 -1.913 1.00 44.12 18 ALA A C 12
ATOM 2384 O O . ALA A 1 18 ? -6.261 -8.889 -0.871 1.00 32.14 18 ALA A O 12
ATOM 2390 N N . SER A 1 19 ? -7.779 -9.334 -2.471 1.00 53.40 19 SER A N 12
ATOM 2391 C CA . SER A 1 19 ? -8.813 -8.492 -1.878 1.00 65.43 19 SER A CA 12
ATOM 2392 C C . SER A 1 19 ? -10.051 -9.314 -1.535 1.00 32.23 19 SER A C 12
ATOM 2393 O O . SER A 1 19 ? -11.179 -8.877 -1.757 1.00 71.41 19 SER A O 12
ATOM 2401 N N . ALA A 1 1 ? 0.073 -1.288 -0.703 1.00 25.55 1 ALA A N 13
ATOM 2402 C CA . ALA A 1 1 ? 1.031 -0.904 -1.731 1.00 45.54 1 ALA A CA 13
ATOM 2403 C C . ALA A 1 1 ? 2.461 -0.978 -1.206 1.00 0.22 1 ALA A C 13
ATOM 2404 O O . ALA A 1 1 ? 2.814 -0.303 -0.238 1.00 53.43 1 ALA A O 13
ATOM 2411 N N . CYS A 1 2 ? 3.281 -1.803 -1.849 1.00 34.05 2 CYS A N 13
ATOM 2412 C CA . CYS A 1 2 ? 4.672 -1.967 -1.446 1.00 21.14 2 CYS A CA 13
ATOM 2413 C C . CYS A 1 2 ? 5.600 -1.169 -2.357 1.00 70.22 2 CYS A C 13
ATOM 2414 O O . CYS A 1 2 ? 5.149 -0.344 -3.151 1.00 3.05 2 CYS A O 13
ATOM 2421 N N . GLY A 1 3 ? 6.900 -1.422 -2.237 1.00 71.32 3 GLY A N 13
ATOM 2422 C CA . GLY A 1 3 ? 7.871 -0.720 -3.056 1.00 31.21 3 GLY A CA 13
ATOM 2423 C C . GLY A 1 3 ? 8.349 -1.552 -4.229 1.00 44.03 3 GLY A C 13
ATOM 2424 O O . GLY A 1 3 ? 8.575 -1.039 -5.326 1.00 61.50 3 GLY A O 13
ATOM 2440 N N . GLY A 1 5 ? 11.190 -3.928 -6.144 1.00 43.51 5 GLY A N 13
ATOM 2441 C CA . GLY A 1 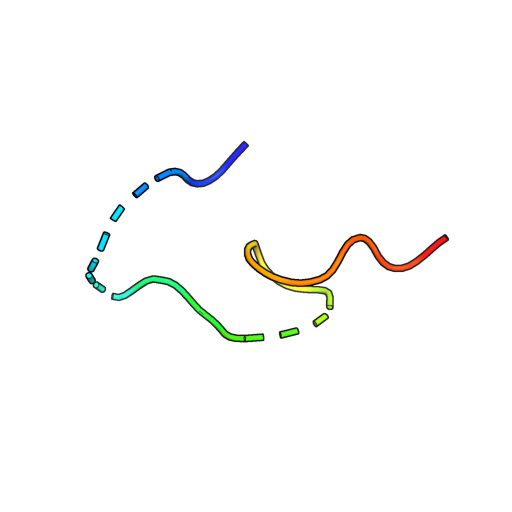5 ? 12.603 -4.260 -6.153 1.00 10.54 5 GLY A CA 13
ATOM 2442 C C . GLY A 1 5 ? 12.873 -5.629 -6.745 1.00 3.53 5 GLY A C 13
ATOM 2443 O O . GLY A 1 5 ? 12.649 -5.916 -7.917 1.00 15.21 5 GLY A O 13
ATOM 2460 N N . GLY A 1 7 ? 13.657 -9.236 -3.577 1.00 5.03 7 GLY A N 13
ATOM 2461 C CA . GLY A 1 7 ? 13.469 -9.253 -2.138 1.00 22.22 7 GLY A CA 13
ATOM 2462 C C . GLY A 1 7 ? 12.048 -8.912 -1.735 1.00 22.41 7 GLY A C 13
ATOM 2463 O O . GLY A 1 7 ? 11.591 -9.297 -0.658 1.00 71.33 7 GLY A O 13
ATOM 2467 N N . CYS A 1 8 ? 11.347 -8.187 -2.600 1.00 5.10 8 CYS A N 13
ATOM 2468 C CA . CYS A 1 8 ? 9.971 -7.792 -2.329 1.00 13.33 8 CYS A CA 13
ATOM 2469 C C . CYS A 1 8 ? 9.125 -9.000 -1.939 1.00 34.41 8 CYS A C 13
ATOM 2470 O O . CYS A 1 8 ? 9.482 -10.141 -2.230 1.00 25.32 8 CYS A O 13
ATOM 2477 N N . ALA A 1 9 ? 8.001 -8.741 -1.279 1.00 14.20 9 ALA A N 13
ATOM 2478 C CA . ALA A 1 9 ? 7.102 -9.806 -0.851 1.00 64.13 9 ALA A CA 13
ATOM 2479 C C . ALA A 1 9 ? 6.123 -10.177 -1.960 1.00 64.02 9 ALA A C 13
ATOM 2480 O O . ALA A 1 9 ? 5.786 -9.350 -2.807 1.00 54.40 9 ALA A O 13
ATOM 2487 N N . LYS A 1 10 ? 5.671 -11.426 -1.950 1.00 61.32 10 LYS A N 13
ATOM 2488 C CA . LYS A 1 10 ? 4.730 -11.908 -2.954 1.00 41.15 10 LYS A CA 13
ATOM 2489 C C . LYS A 1 10 ? 3.333 -12.060 -2.362 1.00 72.11 10 LYS A C 13
ATOM 2490 O O . LYS A 1 10 ? 3.066 -11.646 -1.233 1.00 72.44 10 LYS A O 13
ATOM 2521 N N . CYS A 1 12 ? -0.376 -11.592 -1.078 1.00 12.35 12 CYS A N 13
ATOM 2522 C CA . CYS A 1 12 ? -1.071 -10.411 -0.580 1.00 40.40 12 CYS A CA 13
ATOM 2523 C C . CYS A 1 12 ? -0.134 -9.538 0.250 1.00 12.22 12 CYS A C 13
ATOM 2524 O O . CYS A 1 12 ? -0.399 -9.264 1.420 1.00 24.15 12 CYS A O 13
ATOM 2531 N N . ALA A 1 13 ? 0.961 -9.104 -0.365 1.00 3.04 13 ALA A N 13
ATOM 2532 C CA . ALA A 1 13 ? 1.936 -8.261 0.316 1.00 1.31 13 ALA A CA 13
ATOM 2533 C C . ALA A 1 13 ? 2.342 -7.077 -0.556 1.00 33.04 13 ALA A C 13
ATOM 2534 O O . ALA A 1 13 ? 2.575 -5.987 -0.035 1.00 53.33 13 ALA A O 13
ATOM 2541 N N . ALA A 1 14 ? 2.419 -7.308 -1.853 1.00 2.34 14 ALA A N 13
ATOM 2542 C CA . ALA A 1 14 ? 2.787 -6.291 -2.821 1.00 53.23 14 ALA A CA 13
ATOM 2543 C C . ALA A 1 14 ? 2.507 -6.886 -4.273 1.00 11.12 14 ALA A C 13
ATOM 2544 O O . ALA A 1 14 ? 1.797 -6.282 -5.076 1.00 54.15 14 ALA A O 13
ATOM 2550 N N . SER A 1 15 ? 3.097 -8.043 -4.556 1.00 3.23 15 SER A N 13
ATOM 2551 C CA . SER A 1 15 ? 2.944 -8.681 -5.858 1.00 34.12 15 SER A CA 13
ATOM 2552 C C . SER A 1 15 ? 1.469 -8.872 -6.199 1.00 12.33 15 SER A C 13
ATOM 2553 O O . SER A 1 15 ? 0.980 -8.355 -7.204 1.00 60.30 15 SER A O 13
ATOM 2561 N N . CYS A 1 16 ? 0.764 -9.617 -5.354 1.00 24.32 16 CYS A N 13
ATOM 2562 C CA . CYS A 1 16 ? -0.655 -9.878 -5.564 1.00 25.14 16 CYS A CA 13
ATOM 2563 C C . CYS A 1 16 ? -1.511 -8.901 -4.763 1.00 72.32 16 CYS A C 13
ATOM 2564 O O . CYS A 1 16 ? -1.052 -8.315 -3.783 1.00 63.55 16 CYS A O 13
ATOM 2571 N N . ALA A 1 17 ? -2.759 -8.732 -5.188 1.00 50.22 17 ALA A N 13
ATOM 2572 C CA . ALA A 1 17 ? -3.681 -7.829 -4.511 1.00 2.45 17 ALA A CA 13
ATOM 2573 C C . ALA A 1 17 ? -4.793 -8.603 -3.811 1.00 50.41 17 ALA A C 13
ATOM 2574 O O . ALA A 1 17 ? -5.879 -8.750 -4.370 1.00 14.13 17 ALA A O 13
ATOM 2581 N N . ALA A 1 18 ? -4.508 -9.079 -2.614 1.00 62.42 18 ALA A N 13
ATOM 2582 C CA . ALA A 1 18 ? -5.454 -9.834 -1.812 1.00 64.10 18 ALA A CA 13
ATOM 2583 C C . ALA A 1 18 ? -6.810 -8.999 -1.755 1.00 63.21 18 ALA A C 13
ATOM 2584 O O . ALA A 1 18 ? -6.903 -7.994 -1.051 1.00 43.31 18 ALA A O 13
ATOM 2590 N N . SER A 1 19 ? -7.803 -9.442 -2.519 1.00 71.11 19 SER A N 13
ATOM 2591 C CA . SER A 1 19 ? -9.087 -8.754 -2.578 1.00 74.00 19 SER A CA 13
ATOM 2592 C C . SER A 1 19 ? -9.817 -8.851 -1.242 1.00 13.22 19 SER A C 13
ATOM 2593 O O . SER A 1 19 ? -10.906 -8.302 -1.077 1.00 5.03 19 SER A O 13
ATOM 2601 N N . ALA A 1 1 ? -0.304 -3.784 -3.123 1.00 20.20 1 ALA A N 14
ATOM 2602 C CA . ALA A 1 1 ? 1.007 -3.357 -3.595 1.00 25.24 1 ALA A CA 14
ATOM 2603 C C . ALA A 1 1 ? 1.827 -2.748 -2.462 1.00 15.22 1 ALA A C 14
ATOM 2604 O O . ALA A 1 1 ? 1.396 -1.792 -1.815 1.00 21.50 1 ALA A O 14
ATOM 2611 N N . CYS A 1 2 ? 3.009 -3.306 -2.226 1.00 70.31 2 CYS A N 14
ATOM 2612 C CA . CYS A 1 2 ? 3.889 -2.819 -1.170 1.00 74.15 2 CYS A CA 14
ATOM 2613 C C . CYS A 1 2 ? 4.956 -1.888 -1.738 1.00 53.23 2 CYS A C 14
ATOM 2614 O O . CYS A 1 2 ? 5.485 -1.029 -1.033 1.00 75.43 2 CYS A O 14
ATOM 2621 N N . GLY A 1 3 ? 5.267 -2.064 -3.019 1.00 30.40 3 GLY A N 14
ATOM 2622 C CA . GLY A 1 3 ? 6.269 -1.233 -3.660 1.00 71.23 3 GLY A CA 14
ATOM 2623 C C . GLY A 1 3 ? 6.997 -1.958 -4.774 1.00 62.54 3 GLY A C 14
ATOM 2624 O O . GLY A 1 3 ? 7.491 -1.345 -5.721 1.00 14.50 3 GLY A O 14
ATOM 2640 N N . GLY A 1 5 ? 9.970 -3.734 -4.637 1.00 30.33 5 GLY A N 14
ATOM 2641 C CA . GLY A 1 5 ? 11.385 -3.414 -4.642 1.00 25.50 5 GLY A CA 14
ATOM 2642 C C . GLY A 1 5 ? 12.182 -4.323 -5.558 1.00 14.30 5 GLY A C 14
ATOM 2643 O O . GLY A 1 5 ? 12.415 -4.062 -6.735 1.00 13.22 5 GLY A O 14
ATOM 2660 N N . GLY A 1 7 ? 13.437 -9.160 -3.959 1.00 64.31 7 GLY A N 14
ATOM 2661 C CA . GLY A 1 7 ? 12.914 -9.908 -2.831 1.00 11.45 7 GLY A CA 14
ATOM 2662 C C . GLY A 1 7 ? 11.626 -9.317 -2.292 1.00 30.25 7 GLY A C 14
ATOM 2663 O O . GLY A 1 7 ? 11.464 -9.163 -1.081 1.00 11.04 7 GLY A O 14
ATOM 2667 N N . CYS A 1 8 ? 10.707 -8.984 -3.192 1.00 23.21 8 CYS A N 14
ATOM 2668 C CA . CYS A 1 8 ? 9.428 -8.405 -2.801 1.00 74.24 8 CYS A CA 14
ATOM 2669 C C . CYS A 1 8 ? 8.442 -9.494 -2.386 1.00 40.24 8 CYS A C 14
ATOM 2670 O O . CYS A 1 8 ? 8.384 -10.559 -2.999 1.00 71.33 8 CYS A O 14
ATOM 2677 N N . ALA A 1 9 ? 7.669 -9.217 -1.341 1.00 72.14 9 ALA A N 14
ATOM 2678 C CA . ALA A 1 9 ? 6.684 -10.171 -0.846 1.00 3.22 9 ALA A CA 14
ATOM 2679 C C . ALA A 1 9 ? 5.749 -10.624 -1.961 1.00 55.44 9 ALA A C 14
ATOM 2680 O O . ALA A 1 9 ? 5.274 -9.812 -2.756 1.00 45.33 9 ALA A O 14
ATOM 2687 N N . LYS A 1 10 ? 5.486 -11.925 -2.016 1.00 25.13 10 LYS A N 14
ATOM 2688 C CA . LYS A 1 10 ? 4.607 -12.487 -3.034 1.00 33.14 10 LYS A CA 14
ATOM 2689 C C . LYS A 1 10 ? 3.164 -12.532 -2.541 1.00 32.21 10 LYS A C 14
ATOM 2690 O O . LYS A 1 10 ? 2.858 -12.138 -1.415 1.00 74.12 10 LYS A O 14
ATOM 2721 N N . CYS A 1 12 ? -0.706 -11.766 -1.635 1.00 13.12 12 CYS A N 14
ATOM 2722 C CA . CYS A 1 12 ? -1.334 -10.537 -1.163 1.00 63.41 12 CYS A CA 14
ATOM 2723 C C . CYS A 1 12 ? -0.474 -9.861 -0.099 1.00 21.42 12 CYS A C 14
ATOM 2724 O O . CYS A 1 12 ? -0.920 -9.643 1.027 1.00 25.33 12 CYS A O 14
ATOM 2731 N N . ALA A 1 13 ? 0.761 -9.532 -0.465 1.00 33.43 13 ALA A N 14
ATOM 2732 C CA . ALA A 1 13 ? 1.682 -8.880 0.457 1.00 41.52 13 ALA A CA 14
ATOM 2733 C C . ALA A 1 13 ? 2.315 -7.647 -0.181 1.00 33.15 13 ALA A C 14
ATOM 2734 O O . ALA A 1 13 ? 2.550 -6.655 0.509 1.00 75.23 13 ALA A O 14
ATOM 2741 N N . ALA A 1 14 ? 2.578 -7.728 -1.471 1.00 71.31 14 ALA A N 14
ATOM 2742 C CA . ALA A 1 14 ? 3.175 -6.645 -2.231 1.00 71.23 14 ALA A CA 14
ATOM 2743 C C . ALA A 1 14 ? 3.005 -6.992 -3.777 1.00 71.14 14 ALA A C 14
ATOM 2744 O O . ALA A 1 14 ? 2.681 -6.124 -4.587 1.00 54.51 14 ALA A O 14
ATOM 2750 N N . SER A 1 15 ? 3.252 -8.251 -4.126 1.00 42.43 15 SER A N 14
ATOM 2751 C CA . SER A 1 15 ? 3.158 -8.692 -5.513 1.00 22.11 15 SER A CA 14
ATOM 2752 C C . SER A 1 15 ? 1.704 -8.731 -5.973 1.00 61.11 15 SER A C 14
ATOM 2753 O O . SER A 1 15 ? 1.258 -7.871 -6.733 1.00 71.22 15 SER A O 14
ATOM 2761 N N . CYS A 1 16 ? 0.969 -9.735 -5.507 1.00 24.31 16 CYS A N 14
ATOM 2762 C CA . CYS A 1 16 ? -0.434 -9.889 -5.869 1.00 73.24 16 CYS A CA 14
ATOM 2763 C C . CYS A 1 16 ? -1.303 -8.885 -5.117 1.00 75.35 16 CYS A C 14
ATOM 2764 O O . CYS A 1 16 ? -0.947 -8.432 -4.030 1.00 50.04 16 CYS A O 14
ATOM 2771 N N . ALA A 1 17 ? -2.445 -8.543 -5.705 1.00 34.12 17 ALA A N 14
ATOM 2772 C CA . ALA A 1 17 ? -3.367 -7.595 -5.090 1.00 64.31 17 ALA A CA 14
ATOM 2773 C C . ALA A 1 17 ? -4.641 -8.291 -4.625 1.00 73.43 17 ALA A C 14
ATOM 2774 O O . ALA A 1 17 ? -5.642 -8.274 -5.340 1.00 54.24 17 ALA A O 14
ATOM 2781 N N . ALA A 1 18 ? -4.585 -8.887 -3.449 1.00 4.41 18 ALA A N 14
ATOM 2782 C CA . ALA A 1 18 ? -5.709 -9.590 -2.858 1.00 3.01 18 ALA A CA 14
ATOM 2783 C C . ALA A 1 18 ? -6.638 -8.505 -2.152 1.00 50.54 18 ALA A C 14
ATOM 2784 O O . ALA A 1 18 ? -7.854 -8.496 -2.342 1.00 52.02 18 ALA A O 14
ATOM 2790 N N . SER A 1 19 ? -6.025 -7.643 -1.347 1.00 51.44 19 SER A N 14
ATOM 2791 C CA . SER A 1 19 ? -6.764 -6.616 -0.621 1.00 71.35 19 SER A CA 14
ATOM 2792 C C . SER A 1 19 ? -7.583 -5.756 -1.580 1.00 23.24 19 SER A C 14
ATOM 2793 O O . SER A 1 19 ? -7.132 -5.432 -2.677 1.00 75.33 19 SER A O 14
ATOM 2801 N N . ALA A 1 1 ? 0.382 -0.466 -0.639 1.00 60.13 1 ALA A N 15
ATOM 2802 C CA . ALA A 1 1 ? 1.410 -0.246 0.370 1.00 30.55 1 ALA A CA 15
ATOM 2803 C C . ALA A 1 1 ? 2.671 -1.042 0.052 1.00 63.10 1 ALA A C 15
ATOM 2804 O O . ALA A 1 1 ? 3.270 -1.656 0.936 1.00 44.24 1 ALA A O 15
ATOM 2811 N N . CYS A 1 2 ? 3.070 -1.028 -1.216 1.00 34.33 2 CYS A N 15
ATOM 2812 C CA . CYS A 1 2 ? 4.259 -1.749 -1.652 1.00 22.31 2 CYS A CA 15
ATOM 2813 C C . CYS A 1 2 ? 4.835 -1.131 -2.923 1.00 14.12 2 CYS A C 15
ATOM 2814 O O . CYS A 1 2 ? 4.117 -0.503 -3.700 1.00 70.13 2 CYS A O 15
ATOM 2821 N N . GLY A 1 3 ? 6.136 -1.314 -3.127 1.00 13.11 3 GLY A N 15
ATOM 2822 C CA . GLY A 1 3 ? 6.786 -0.769 -4.304 1.00 52.52 3 GLY A CA 15
ATOM 2823 C C . GLY A 1 3 ? 7.117 -1.835 -5.330 1.00 4.44 3 GLY A C 15
ATOM 2824 O O . GLY A 1 3 ? 7.124 -1.582 -6.535 1.00 3.23 3 GLY A O 15
ATOM 2840 N N . GLY A 1 5 ? 10.121 -4.146 -5.168 1.00 41.10 5 GLY A N 15
ATOM 2841 C CA . GLY A 1 5 ? 11.542 -4.139 -5.461 1.00 44.12 5 GLY A CA 15
ATOM 2842 C C . GLY A 1 5 ? 11.948 -5.265 -6.391 1.00 21.31 5 GLY A C 15
ATOM 2843 O O . GLY A 1 5 ? 11.900 -5.184 -7.615 1.00 5.41 5 GLY A O 15
ATOM 2860 N N . GLY A 1 7 ? 13.816 -7.849 -3.688 1.00 64.31 7 GLY A N 15
ATOM 2861 C CA . GLY A 1 7 ? 13.640 -8.114 -2.272 1.00 64.52 7 GLY A CA 15
ATOM 2862 C C . GLY A 1 7 ? 12.197 -7.975 -1.831 1.00 72.33 7 GLY A C 15
ATOM 2863 O O . GLY A 1 7 ? 11.898 -8.010 -0.637 1.00 63.52 7 GLY A O 15
ATOM 2867 N N . CYS A 1 8 ? 11.298 -7.815 -2.797 1.00 12.04 8 CYS A N 15
ATOM 2868 C CA . CYS A 1 8 ? 9.878 -7.667 -2.503 1.00 35.52 8 CYS A CA 15
ATOM 2869 C C . CYS A 1 8 ? 9.229 -9.026 -2.254 1.00 65.52 8 CYS A C 15
ATOM 2870 O O . CYS A 1 8 ? 9.862 -10.068 -2.427 1.00 33.00 8 CYS A O 15
ATOM 2877 N N . ALA A 1 9 ? 7.964 -9.007 -1.848 1.00 23.02 9 ALA A N 15
ATOM 2878 C CA . ALA A 1 9 ? 7.230 -10.237 -1.578 1.00 13.44 9 ALA A CA 15
ATOM 2879 C C . ALA A 1 9 ? 6.341 -10.616 -2.757 1.00 40.34 9 ALA A C 15
ATOM 2880 O O . ALA A 1 9 ? 6.050 -9.787 -3.621 1.00 25.42 9 ALA A O 15
ATOM 2887 N N . LYS A 1 10 ? 5.912 -11.873 -2.789 1.00 42.11 10 LYS A N 15
ATOM 2888 C CA . LYS A 1 10 ? 5.056 -12.363 -3.863 1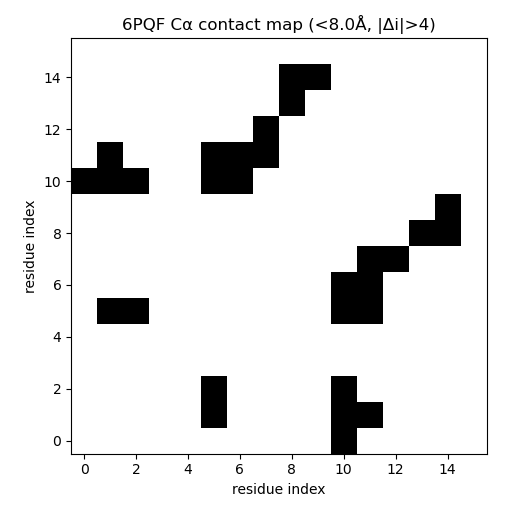.00 12.23 10 LYS A CA 15
ATOM 2889 C C . LYS A 1 10 ? 3.622 -12.546 -3.375 1.00 2.44 10 LYS A C 15
ATOM 2890 O O . LYS A 1 10 ? 3.324 -12.397 -2.189 1.00 63.40 10 LYS A O 15
ATOM 2921 N N . CYS A 1 12 ? -0.257 -11.952 -2.385 1.00 10.22 12 CYS A N 15
ATOM 2922 C CA . CYS A 1 12 ? -0.953 -10.809 -1.807 1.00 55.31 12 CYS A CA 15
ATOM 2923 C C . CYS A 1 12 ? -0.083 -10.111 -0.765 1.00 73.25 12 CYS A C 15
ATOM 2924 O O . CYS A 1 12 ? -0.459 -10.006 0.402 1.00 44.43 12 CYS A O 15
ATOM 2931 N N . ALA A 1 13 ? 1.081 -9.637 -1.197 1.00 53.40 13 ALA A N 15
ATOM 2932 C CA . ALA A 1 13 ? 2.003 -8.947 -0.303 1.00 62.34 13 ALA A CA 15
ATOM 2933 C C . ALA A 1 13 ? 2.417 -7.596 -0.877 1.00 61.52 13 ALA A C 15
ATOM 2934 O O . ALA A 1 13 ? 2.590 -6.640 -0.123 1.00 45.31 13 ALA A O 15
ATOM 2941 N N . ALA A 1 14 ? 2.568 -7.541 -2.187 1.00 15.20 14 ALA A N 15
ATOM 2942 C CA . ALA A 1 14 ? 2.953 -6.332 -2.893 1.00 62.52 14 ALA A CA 15
ATOM 2943 C C . ALA A 1 14 ? 2.728 -6.592 -4.449 1.00 63.42 14 ALA A C 15
ATOM 2944 O O . ALA A 1 14 ? 2.202 -5.738 -5.162 1.00 74.21 14 ALA A O 15
ATOM 2950 N N . SER A 1 15 ? 3.158 -7.760 -4.916 1.00 61.25 15 SER A N 15
ATOM 2951 C CA . SER A 1 15 ? 3.036 -8.111 -6.327 1.00 31.04 15 SER A CA 15
ATOM 2952 C C . SER A 1 15 ? 1.574 -8.319 -6.710 1.00 31.52 15 SER A C 15
ATOM 2953 O O . SER A 1 15 ? 0.985 -7.506 -7.422 1.00 75.22 15 SER A O 15
ATOM 2961 N N . CYS A 1 16 ? 0.994 -9.415 -6.232 1.00 21.41 16 CYS A N 15
ATOM 2962 C CA . CYS A 1 16 ? -0.398 -9.734 -6.523 1.00 55.53 16 CYS A CA 15
ATOM 2963 C C . CYS A 1 16 ? -1.339 -8.899 -5.659 1.00 34.11 16 CYS A C 15
ATOM 2964 O O . CYS A 1 16 ? -0.979 -8.477 -4.561 1.00 10.42 16 CYS A O 15
ATOM 2971 N N . ALA A 1 17 ? -2.547 -8.666 -6.163 1.00 62.41 17 ALA A N 15
ATOM 2972 C CA . ALA A 1 17 ? -3.540 -7.885 -5.437 1.00 72.10 17 ALA A CA 15
ATOM 2973 C C . ALA A 1 17 ? -4.694 -8.765 -4.967 1.00 1.40 17 ALA A C 15
ATOM 2974 O O . ALA A 1 17 ? -5.728 -8.823 -5.632 1.00 25.31 17 ALA A O 15
ATOM 2981 N N . ALA A 1 18 ? -4.501 -9.427 -3.842 1.00 12.10 18 ALA A N 15
ATOM 2982 C CA . ALA A 1 18 ? -5.498 -10.303 -3.254 1.00 23.52 18 ALA A CA 15
ATOM 2983 C C . ALA A 1 18 ? -6.567 -9.385 -2.510 1.00 61.20 18 ALA A C 15
ATOM 2984 O O . ALA A 1 18 ? -7.774 -9.591 -2.639 1.00 43.20 18 ALA A O 15
ATOM 2990 N N . SER A 1 19 ? -6.076 -8.418 -1.742 1.00 44.12 19 SER A N 15
ATOM 2991 C CA . SER A 1 19 ? -6.946 -7.525 -0.987 1.00 53.42 19 SER A CA 15
ATOM 2992 C C . SER A 1 19 ? -7.827 -6.704 -1.925 1.00 34.45 19 SER A C 15
ATOM 2993 O O . SER A 1 19 ? -7.425 -6.373 -3.038 1.00 52.34 19 SER A O 15
ATOM 3001 N N . ALA A 1 1 ? 1.544 -0.732 -2.625 1.00 4.34 1 ALA A N 16
ATOM 3002 C CA . ALA A 1 1 ? 2.285 0.050 -1.642 1.00 63.23 1 ALA A CA 16
ATOM 3003 C C . ALA A 1 1 ? 3.771 -0.293 -1.676 1.00 11.41 1 ALA A C 16
ATOM 3004 O O . ALA A 1 1 ? 4.624 0.587 -1.556 1.00 2.11 1 ALA A O 16
ATOM 3011 N N . CYS A 1 2 ? 4.074 -1.576 -1.839 1.00 70.01 2 CYS A N 16
ATOM 3012 C CA . CYS A 1 2 ? 5.457 -2.036 -1.887 1.00 54.43 2 CYS A CA 16
ATOM 3013 C C . CYS A 1 2 ? 6.258 -1.241 -2.914 1.00 65.22 2 CYS A C 16
ATOM 3014 O O . CYS A 1 2 ? 7.064 -0.382 -2.559 1.00 0.03 2 CYS A O 16
ATOM 3021 N N . GLY A 1 3 ? 6.031 -1.535 -4.191 1.00 31.31 3 GLY A N 16
ATOM 3022 C CA . GLY A 1 3 ? 6.739 -0.840 -5.250 1.00 20.11 3 GLY A CA 16
ATOM 3023 C C . GLY A 1 3 ? 7.674 -1.753 -6.019 1.00 13.14 3 GLY A C 16
ATOM 3024 O O . GLY A 1 3 ? 8.592 -1.298 -6.701 1.00 63.53 3 GLY A O 16
ATOM 3040 N N . GLY A 1 5 ? 10.206 -3.783 -5.051 1.00 2.31 5 GLY A N 16
ATOM 3041 C CA . GLY A 1 5 ? 11.598 -3.547 -4.714 1.00 11.30 5 GLY A CA 16
ATOM 3042 C C . GLY A 1 5 ? 12.542 -4.451 -5.481 1.00 73.24 5 GLY A C 16
ATOM 3043 O O . GLY A 1 5 ? 13.005 -4.168 -6.582 1.00 64.14 5 GLY A O 16
ATOM 3060 N N . GLY A 1 7 ? 13.616 -7.135 -2.510 1.00 50.30 7 GLY A N 16
ATOM 3061 C CA . GLY A 1 7 ? 12.966 -7.628 -1.310 1.00 4.13 7 GLY A CA 16
ATOM 3062 C C . GLY A 1 7 ? 11.461 -7.455 -1.352 1.00 41.41 7 GLY A C 16
ATOM 3063 O O . GLY A 1 7 ? 10.823 -7.250 -0.319 1.00 72.11 7 GLY A O 16
ATOM 3067 N N . CYS A 1 8 ? 10.891 -7.535 -2.550 1.00 5.41 8 CYS A N 16
ATOM 3068 C CA . CYS A 1 8 ? 9.452 -7.383 -2.724 1.00 60.14 8 CYS A CA 16
ATOM 3069 C C . CYS A 1 8 ? 8.741 -8.724 -2.568 1.00 61.43 8 CYS A C 16
ATOM 3070 O O . CYS A 1 8 ? 8.913 -9.628 -3.385 1.00 72.35 8 CYS A O 16
ATOM 3077 N N . ALA A 1 9 ? 7.942 -8.845 -1.513 1.00 42.01 9 ALA A N 16
ATOM 3078 C CA . ALA A 1 9 ? 7.203 -10.074 -1.251 1.00 5.23 9 ALA A CA 16
ATOM 3079 C C . ALA A 1 9 ? 6.359 -10.475 -2.456 1.00 3.23 9 ALA A C 16
ATOM 3080 O O . ALA A 1 9 ? 6.060 -9.650 -3.319 1.00 71.05 9 ALA A O 16
ATOM 3087 N N . LYS A 1 10 ? 5.978 -11.747 -2.509 1.00 4.45 10 LYS A N 16
ATOM 3088 C CA . LYS A 1 10 ? 5.168 -12.258 -3.607 1.00 71.13 10 LYS A CA 16
ATOM 3089 C C . LYS A 1 10 ? 3.755 -12.584 -3.135 1.00 74.01 10 LYS A C 16
ATOM 3090 O O . LYS A 1 10 ? 3.516 -12.841 -1.955 1.00 13.23 10 LYS A O 16
ATOM 3121 N N . CYS A 1 12 ? -0.188 -12.032 -2.034 1.00 60.40 12 CYS A N 16
ATOM 3122 C CA . CYS A 1 12 ? -0.927 -11.001 -1.317 1.00 11.41 12 CYS A CA 16
ATOM 3123 C C . CYS A 1 12 ? -0.082 -10.407 -0.193 1.00 61.34 12 CYS A C 16
ATOM 3124 O O . CYS A 1 12 ? -0.468 -10.446 0.974 1.00 21.14 12 CYS A O 16
ATOM 3131 N N . ALA A 1 13 ? 1.073 -9.859 -0.556 1.00 0.41 13 ALA A N 16
ATOM 3132 C CA . ALA A 1 13 ? 1.972 -9.255 0.420 1.00 32.32 13 ALA A CA 16
ATOM 3133 C C . ALA A 1 13 ? 2.415 -7.866 -0.027 1.00 21.42 13 ALA A C 16
ATOM 3134 O O . ALA A 1 13 ? 2.580 -6.979 0.810 1.00 60.14 13 ALA A O 16
ATOM 3141 N N . ALA A 1 14 ? 2.599 -7.702 -1.323 1.00 64.31 14 ALA A N 16
ATOM 3142 C CA . ALA A 1 14 ? 3.016 -6.444 -1.915 1.00 3.13 14 ALA A CA 16
ATOM 3143 C C . ALA A 1 14 ? 2.733 -6.531 -3.481 1.00 21.45 14 ALA A C 16
ATOM 3144 O O . ALA A 1 14 ? 2.102 -5.647 -4.058 1.00 53.41 14 ALA A O 16
ATOM 3150 N N . SER A 1 15 ? 3.233 -7.591 -4.108 1.00 73.30 15 SER A N 16
ATOM 3151 C CA . SER A 1 15 ? 3.067 -7.778 -5.545 1.00 12.52 15 SER A CA 16
ATOM 3152 C C . SER A 1 15 ? 1.592 -7.932 -5.906 1.00 5.41 15 SER A C 16
ATOM 3153 O O . SER A 1 15 ? 0.998 -7.051 -6.528 1.00 42.24 15 SER A O 16
ATOM 3161 N N . CYS A 1 16 ? 1.008 -9.057 -5.511 1.00 34.43 16 CYS A N 16
ATOM 3162 C CA . CYS A 1 16 ? -0.397 -9.330 -5.792 1.00 2.42 16 CYS A CA 16
ATOM 3163 C C . CYS A 1 16 ? -1.298 -8.656 -4.761 1.00 73.30 16 CYS A C 16
ATOM 3164 O O . CYS A 1 16 ? -0.896 -8.435 -3.620 1.00 4.45 16 CYS A O 16
ATOM 3171 N N . ALA A 1 17 ? -2.520 -8.334 -5.173 1.00 11.24 17 ALA A N 16
ATOM 3172 C CA . ALA A 1 17 ? -3.480 -7.688 -4.285 1.00 64.23 17 ALA A CA 16
ATOM 3173 C C . ALA A 1 17 ? -4.644 -8.619 -3.966 1.00 34.02 17 ALA A C 16
ATOM 3174 O O . ALA A 1 17 ? -5.686 -8.540 -4.617 1.00 23.25 17 ALA A O 16
ATOM 3181 N N . ALA A 1 18 ? -4.453 -9.476 -2.981 1.00 25.11 18 ALA A N 16
ATOM 3182 C CA . ALA A 1 18 ? -5.459 -10.428 -2.547 1.00 11.13 18 ALA A CA 16
ATOM 3183 C C . ALA A 1 18 ? -6.458 -9.660 -1.572 1.00 15.32 18 ALA A C 16
ATOM 3184 O O . ALA A 1 18 ? -6.110 -9.339 -0.435 1.00 60.25 18 ALA A O 16
ATOM 3190 N N . SER A 1 19 ? -7.659 -9.377 -2.067 1.00 72.31 19 SER A N 16
ATOM 3191 C CA . SER A 1 19 ? -8.657 -8.655 -1.287 1.00 53.02 19 SER A CA 16
ATOM 3192 C C . SER A 1 19 ? -9.809 -9.575 -0.894 1.00 53.30 19 SER A C 16
ATOM 3193 O O . SER A 1 19 ? -10.776 -9.142 -0.268 1.00 62.43 19 SER A O 16
ATOM 3201 N N . ALA A 1 1 ? 0.693 1.436 -0.104 1.00 60.34 1 ALA A N 17
ATOM 3202 C CA . ALA A 1 1 ? 0.993 0.451 -1.137 1.00 10.42 1 ALA A CA 17
ATOM 3203 C C . ALA A 1 1 ? 2.362 -0.181 -0.911 1.00 41.13 1 ALA A C 17
ATOM 3204 O O . ALA A 1 1 ? 3.250 0.431 -0.316 1.00 53.24 1 ALA A O 17
ATOM 3211 N N . CYS A 1 2 ? 2.527 -1.410 -1.389 1.00 41.22 2 CYS A N 17
ATOM 3212 C CA . CYS A 1 2 ? 3.788 -2.126 -1.239 1.00 72.40 2 CYS A CA 17
ATOM 3213 C C . CYS A 1 2 ? 4.914 -1.406 -1.974 1.00 41.34 2 CYS A C 17
ATOM 3214 O O . CYS A 1 2 ? 4.676 -0.684 -2.942 1.00 61.41 2 CYS A O 17
ATOM 3221 N N . GLY A 1 3 ? 6.143 -1.607 -1.507 1.00 74.22 3 GLY A N 17
ATOM 3222 C CA . GLY A 1 3 ? 7.287 -0.971 -2.132 1.00 4.53 3 GLY A CA 17
ATOM 3223 C C . GLY A 1 3 ? 7.636 -1.589 -3.471 1.00 72.10 3 GLY A C 17
ATOM 3224 O O . GLY A 1 3 ? 8.168 -0.926 -4.362 1.00 24.42 3 GLY A O 17
ATOM 3240 N N . GLY A 1 5 ? 10.064 -3.531 -4.361 1.00 65.34 5 GLY A N 17
ATOM 3241 C CA . GLY A 1 5 ? 11.468 -3.362 -4.690 1.00 72.23 5 GLY A CA 17
ATOM 3242 C C . GLY A 1 5 ? 11.892 -4.209 -5.874 1.00 51.31 5 GLY A C 17
ATOM 3243 O O . GLY A 1 5 ? 12.114 -3.749 -6.991 1.00 0.14 5 GLY A O 17
ATOM 3260 N N . GLY A 1 7 ? 12.803 -9.424 -5.299 1.00 32.34 7 GLY A N 17
ATOM 3261 C CA . GLY A 1 7 ? 12.572 -10.281 -4.150 1.00 73.02 7 GLY A CA 17
ATOM 3262 C C . GLY A 1 7 ? 11.456 -9.770 -3.261 1.00 0.34 7 GLY A C 17
ATOM 3263 O O . GLY A 1 7 ? 11.335 -10.180 -2.106 1.00 1.32 7 GLY A O 17
ATOM 3267 N N . CYS A 1 8 ? 10.639 -8.870 -3.797 1.00 74.15 8 CYS A N 17
ATOM 3268 C CA . CYS A 1 8 ? 9.528 -8.300 -3.045 1.00 1.43 8 CYS A CA 17
ATOM 3269 C C . CYS A 1 8 ? 8.585 -9.394 -2.554 1.00 14.13 8 CYS A C 17
ATOM 3270 O O . CYS A 1 8 ? 8.634 -10.529 -3.027 1.00 3.20 8 CYS A O 17
ATOM 3277 N N . ALA A 1 9 ? 7.726 -9.044 -1.602 1.00 13.20 9 ALA A N 17
ATOM 3278 C CA . ALA A 1 9 ? 6.769 -9.994 -1.048 1.00 65.54 9 ALA A CA 17
ATOM 3279 C C . ALA A 1 9 ? 5.984 -10.690 -2.155 1.00 32.11 9 ALA A C 17
ATOM 3280 O O . ALA A 1 9 ? 5.822 -10.150 -3.250 1.00 22.44 9 ALA A O 17
ATOM 3287 N N . LYS A 1 10 ? 5.497 -11.892 -1.863 1.00 43.40 10 LYS A N 17
ATOM 3288 C CA . LYS A 1 10 ? 4.728 -12.662 -2.833 1.00 35.05 10 LYS A CA 17
ATOM 3289 C C . LYS A 1 10 ? 3.274 -12.798 -2.389 1.00 44.10 10 LYS A C 17
ATOM 3290 O O . LYS A 1 10 ? 2.903 -12.411 -1.281 1.00 0.14 10 LYS A O 17
ATOM 3321 N N . CYS A 1 12 ? -0.570 -12.276 -1.512 1.00 71.31 12 CYS A N 17
ATOM 3322 C CA . CYS A 1 12 ? -1.291 -11.091 -1.063 1.00 65.01 12 CYS A CA 17
ATOM 3323 C C . CYS A 1 12 ? -0.458 -10.295 -0.062 1.00 61.11 12 CYS A C 17
ATOM 3324 O O . CYS A 1 12 ? -0.890 -10.049 1.063 1.00 12.24 12 CYS A O 17
ATOM 3331 N N . ALA A 1 13 ? 0.738 -9.896 -0.481 1.00 43.32 13 ALA A N 17
ATOM 3332 C CA . ALA A 1 13 ? 1.631 -9.126 0.377 1.00 55.12 13 ALA A CA 17
ATOM 3333 C C . ALA A 1 13 ? 2.096 -7.851 -0.318 1.00 61.14 13 ALA A C 17
ATOM 3334 O O . ALA A 1 13 ? 2.261 -6.823 0.337 1.00 25.13 13 ALA A O 17
ATOM 3341 N N . ALA A 1 14 ? 2.298 -7.937 -1.620 1.00 22.24 14 ALA A N 17
ATOM 3342 C CA . ALA A 1 14 ? 2.738 -6.818 -2.433 1.00 14.54 14 ALA A CA 17
ATOM 3343 C C . ALA A 1 14 ? 2.686 -7.281 -3.957 1.00 4.44 14 ALA A C 17
ATOM 3344 O O . ALA A 1 14 ? 2.270 -6.523 -4.833 1.00 4.32 14 ALA A O 17
ATOM 3350 N N . SER A 1 15 ? 3.133 -8.506 -4.212 1.00 45.01 15 SER A N 17
ATOM 3351 C CA . SER A 1 15 ? 3.165 -9.041 -5.568 1.00 51.13 15 SER A CA 17
ATOM 3352 C C . SER A 1 15 ? 1.751 -9.225 -6.113 1.00 5.15 15 SER A C 17
ATOM 3353 O O . SER A 1 15 ? 1.332 -8.523 -7.034 1.00 31.45 15 SER A O 17
ATOM 3361 N N . CYS A 1 16 ? 1.021 -10.174 -5.536 1.00 43.32 16 CYS A N 17
ATOM 3362 C CA . CYS A 1 16 ? -0.345 -10.452 -5.962 1.00 21.43 16 CYS A CA 17
ATOM 3363 C C . CYS A 1 16 ? -1.325 -9.476 -5.318 1.00 51.10 16 CYS A C 17
ATOM 3364 O O . CYS A 1 16 ? -1.429 -9.401 -4.094 1.00 45.41 16 CYS A O 17
ATOM 3371 N N . ALA A 1 17 ? -2.042 -8.730 -6.152 1.00 75.20 17 ALA A N 17
ATOM 3372 C CA . ALA A 1 17 ? -3.016 -7.760 -5.665 1.00 63.42 17 ALA A CA 17
ATOM 3373 C C . ALA A 1 17 ? -4.254 -8.456 -5.111 1.00 73.43 17 ALA A C 17
ATOM 3374 O O . ALA A 1 17 ? -5.284 -8.498 -5.784 1.00 63.31 17 ALA A O 17
ATOM 3381 N N . ALA A 1 18 ? -4.137 -8.986 -3.908 1.00 43.42 18 ALA A N 17
ATOM 3382 C CA . ALA A 1 18 ? -5.220 -9.679 -3.234 1.00 43.13 18 ALA A CA 17
ATOM 3383 C C . ALA A 1 18 ? -6.231 -8.575 -2.689 1.00 35.11 18 ALA A C 17
ATOM 3384 O O . ALA A 1 18 ? -7.449 -8.746 -2.757 1.00 64.00 18 ALA A O 17
ATOM 3390 N N . SER A 1 19 ? -5.682 -7.492 -2.149 1.00 21.01 19 SER A N 17
ATOM 3391 C CA . SER A 1 19 ? -6.496 -6.420 -1.589 1.00 53.45 19 SER A CA 17
ATOM 3392 C C . SER A 1 19 ? -6.896 -5.420 -2.671 1.00 22.21 19 SER A C 17
ATOM 3393 O O . SER A 1 19 ? -8.009 -4.898 -2.667 1.00 35.44 19 SER A O 17
ATOM 3401 N N . ALA A 1 1 ? 3.361 0.145 2.420 1.00 71.01 1 ALA A N 18
ATOM 3402 C CA . ALA A 1 1 ? 2.955 0.062 1.023 1.00 74.55 1 ALA A CA 18
ATOM 3403 C C . ALA A 1 1 ? 3.712 -1.045 0.296 1.00 53.12 1 ALA A C 18
ATOM 3404 O O . ALA A 1 1 ? 4.659 -1.620 0.833 1.00 12.33 1 ALA A O 18
ATOM 3411 N N . CYS A 1 2 ? 3.288 -1.340 -0.929 1.00 1.53 2 CYS A N 18
ATOM 3412 C CA . CYS A 1 2 ? 3.925 -2.378 -1.729 1.00 72.15 2 CYS A CA 18
ATOM 3413 C C . CYS A 1 2 ? 3.732 -2.111 -3.219 1.00 41.05 2 CYS A C 18
ATOM 3414 O O . CYS A 1 2 ? 2.629 -1.804 -3.668 1.00 55.22 2 CYS A O 18
ATOM 3421 N N . GLY A 1 3 ? 4.815 -2.231 -3.982 1.00 0.13 3 GLY A N 18
ATOM 3422 C CA . GLY A 1 3 ? 4.744 -1.999 -5.413 1.00 24.44 3 GLY A CA 18
ATOM 3423 C C . GLY A 1 3 ? 5.776 -2.802 -6.181 1.00 55.53 3 GLY A C 18
ATOM 3424 O O . GLY A 1 3 ? 6.144 -2.459 -7.305 1.00 54.23 3 GLY A O 18
ATOM 3440 N N . GLY A 1 5 ? 9.673 -4.653 -6.715 1.00 73.33 5 GLY A N 18
ATOM 3441 C CA . GLY A 1 5 ? 11.059 -4.389 -6.379 1.00 44.44 5 GLY A CA 18
ATOM 3442 C C . GLY A 1 5 ? 11.710 -5.546 -5.649 1.00 22.42 5 GLY A C 18
ATOM 3443 O O . GLY A 1 5 ? 11.312 -5.976 -4.570 1.00 73.42 5 GLY A O 18
ATOM 3460 N N . GLY A 1 7 ? 13.113 -6.479 -2.559 1.00 22.41 7 GLY A N 18
ATOM 3461 C CA . GLY A 1 7 ? 12.427 -5.809 -1.470 1.00 32.42 7 GLY A CA 18
ATOM 3462 C C . GLY A 1 7 ? 10.921 -5.966 -1.550 1.00 23.45 7 GLY A C 18
ATOM 3463 O O . GLY A 1 7 ? 10.174 -5.127 -1.045 1.00 64.32 7 GLY A O 18
ATOM 3467 N N . CYS A 1 8 ? 10.473 -7.043 -2.186 1.00 62.31 8 CYS A N 18
ATOM 3468 C CA . CYS A 1 8 ? 9.047 -7.307 -2.333 1.00 30.43 8 CYS A CA 18
ATOM 3469 C C . CYS A 1 8 ? 8.738 -8.781 -2.085 1.00 63.24 8 CYS A C 18
ATOM 3470 O O . CYS A 1 8 ? 9.495 -9.661 -2.494 1.00 73.54 8 CYS A O 18
ATOM 3477 N N . ALA A 1 9 ? 7.622 -9.041 -1.413 1.00 73.53 9 ALA A N 18
ATOM 3478 C CA . ALA A 1 9 ? 7.211 -10.408 -1.113 1.00 45.43 9 ALA A CA 18
ATOM 3479 C C . ALA A 1 9 ? 6.303 -10.960 -2.206 1.00 34.40 9 ALA A C 18
ATOM 3480 O O . ALA A 1 9 ? 6.076 -10.311 -3.227 1.00 53.10 9 ALA A O 18
ATOM 3487 N N . LYS A 1 10 ? 5.785 -12.164 -1.986 1.00 31.04 10 LYS A N 18
ATOM 3488 C CA . LYS A 1 10 ? 4.900 -12.805 -2.951 1.00 32.22 10 LYS A CA 18
ATOM 3489 C C . LYS A 1 10 ? 3.469 -12.860 -2.425 1.00 2.25 10 LYS A C 18
ATOM 3490 O O . LYS A 1 10 ? 3.187 -12.467 -1.292 1.00 54.32 10 LYS A O 18
ATOM 3521 N N . CYS A 1 12 ? -0.452 -12.053 -1.579 1.00 21.22 12 CYS A N 18
ATOM 3522 C CA . CYS A 1 12 ? -1.110 -10.809 -1.201 1.00 55.31 12 CYS A CA 18
ATOM 3523 C C . CYS A 1 12 ? -0.153 -9.895 -0.442 1.00 24.12 12 CYS A C 18
ATOM 3524 O O . CYS A 1 12 ? -0.438 -8.716 -0.233 1.00 24.44 12 CYS A O 18
ATOM 3531 N N . ALA A 1 13 ? 0.984 -10.448 -0.032 1.00 62.42 13 ALA A N 18
ATOM 3532 C CA . ALA A 1 13 ? 1.985 -9.684 0.701 1.00 1.34 13 ALA A CA 18
ATOM 3533 C C . ALA A 1 13 ? 2.246 -8.338 0.034 1.00 55.42 13 ALA A C 18
ATOM 3534 O O . ALA A 1 13 ? 2.377 -7.328 0.725 1.00 64.31 13 ALA A O 18
ATOM 3541 N N . ALA A 1 14 ? 2.315 -8.344 -1.284 1.00 22.30 14 ALA A N 18
ATOM 3542 C CA . ALA A 1 14 ? 2.552 -7.150 -2.074 1.00 44.14 14 ALA A CA 18
ATOM 3543 C C . ALA A 1 14 ? 2.450 -7.562 -3.610 1.00 53.35 14 ALA A C 18
ATOM 3544 O O . ALA A 1 14 ? 1.741 -6.924 -4.389 1.00 0.52 14 ALA A O 18
ATOM 3550 N N . SER A 1 15 ? 3.182 -8.605 -3.988 1.00 12.12 15 SER A N 18
ATOM 3551 C CA . SER A 1 15 ? 3.197 -9.068 -5.371 1.00 4.24 15 SER A CA 18
ATOM 3552 C C . SER A 1 15 ? 1.778 -9.214 -5.911 1.00 10.44 15 SER A C 18
ATOM 3553 O O . SER A 1 15 ? 1.307 -8.379 -6.684 1.00 73.53 15 SER A O 18
ATOM 3561 N N . CYS A 1 16 ? 1.101 -10.280 -5.497 1.00 40.32 16 CYS A N 18
ATOM 3562 C CA . CYS A 1 16 ? -0.264 -10.537 -5.938 1.00 74.53 16 CYS A CA 18
ATOM 3563 C C . CYS A 1 16 ? -1.228 -9.507 -5.357 1.00 4.51 16 CYS A C 18
ATOM 3564 O O . CYS A 1 16 ? -1.246 -9.271 -4.149 1.00 72.12 16 CYS A O 18
ATOM 3571 N N . ALA A 1 17 ? -2.026 -8.895 -6.226 1.00 34.44 17 ALA A N 18
ATOM 3572 C CA . ALA A 1 17 ? -2.994 -7.892 -5.799 1.00 4.10 17 ALA A CA 18
ATOM 3573 C C . ALA A 1 17 ? -4.210 -8.543 -5.149 1.00 3.02 17 ALA A C 18
ATOM 3574 O O . ALA A 1 17 ? -5.280 -8.579 -5.755 1.00 31.45 17 ALA A O 18
ATOM 3581 N N . ALA A 1 18 ? -4.028 -9.041 -3.941 1.00 21.25 18 ALA A N 18
ATOM 3582 C CA . ALA A 1 18 ? -5.081 -9.690 -3.180 1.00 60.05 18 ALA A CA 18
ATOM 3583 C C . ALA A 1 18 ? -6.233 -8.616 -2.942 1.00 14.44 18 ALA A C 18
ATOM 3584 O O . ALA A 1 18 ? -7.419 -8.942 -2.988 1.00 15.51 18 ALA A O 18
ATOM 3590 N N . SER A 1 19 ? -5.833 -7.377 -2.674 1.00 52.44 19 SER A N 18
ATOM 3591 C CA . SER A 1 19 ? -6.787 -6.305 -2.411 1.00 21.43 19 SER A CA 18
ATOM 3592 C C . SER A 1 19 ? -7.063 -5.500 -3.677 1.00 33.32 19 SER A C 18
ATOM 3593 O O . SER A 1 19 ? -6.159 -4.892 -4.247 1.00 12.22 19 SER A O 18
ATOM 3601 N N . ALA A 1 1 ? 6.034 1.007 1.159 1.00 32.30 1 ALA A N 19
ATOM 3602 C CA . ALA A 1 1 ? 5.213 0.485 0.073 1.00 0.03 1 ALA A CA 19
ATOM 3603 C C . ALA A 1 1 ? 5.997 -0.506 -0.780 1.00 60.12 1 ALA A C 19
ATOM 3604 O O . ALA A 1 1 ? 7.215 -0.392 -0.922 1.00 11.14 1 ALA A O 19
ATOM 3611 N N . CYS A 1 2 ? 5.292 -1.479 -1.347 1.00 33.21 2 CYS A N 19
ATOM 3612 C CA . CYS A 1 2 ? 5.921 -2.492 -2.186 1.00 2.22 2 CYS A CA 19
ATOM 3613 C C . CYS A 1 2 ? 5.915 -2.065 -3.651 1.00 33.11 2 CYS A C 19
ATOM 3614 O O . CYS A 1 2 ? 4.935 -2.274 -4.365 1.00 62.42 2 CYS A O 19
ATOM 3621 N N . GLY A 1 3 ? 7.017 -1.465 -4.092 1.00 35.31 3 GLY A N 19
ATOM 3622 C CA . GLY A 1 3 ? 7.118 -1.019 -5.469 1.00 15.20 3 GLY A CA 19
ATOM 3623 C C . GLY A 1 3 ? 7.276 -2.170 -6.442 1.00 34.42 3 GLY A C 19
ATOM 3624 O O . GLY A 1 3 ? 6.922 -2.067 -7.617 1.00 23.30 3 GLY A O 19
ATOM 3640 N N . GLY A 1 5 ? 10.462 -4.265 -6.825 1.00 63.23 5 GLY A N 19
ATOM 3641 C CA . GLY A 1 5 ? 11.768 -4.211 -7.457 1.00 55.13 5 GLY A CA 19
ATOM 3642 C C . GLY A 1 5 ? 12.889 -4.022 -6.456 1.00 3.34 5 GLY A C 19
ATOM 3643 O O . GLY A 1 5 ? 13.814 -3.230 -6.615 1.00 54.34 5 GLY A O 19
ATOM 3660 N N . GLY A 1 7 ? 12.984 -7.303 -1.845 1.00 43.22 7 GLY A N 19
ATOM 3661 C CA . GLY A 1 7 ? 12.433 -8.640 -1.721 1.00 2.41 7 GLY A CA 19
ATOM 3662 C C . GLY A 1 7 ? 10.927 -8.632 -1.550 1.00 21.22 7 GLY A C 19
ATOM 3663 O O . GLY A 1 7 ? 10.413 -8.992 -0.490 1.00 44.11 7 GLY A O 19
ATOM 3667 N N . CYS A 1 8 ? 10.217 -8.220 -2.594 1.00 74.02 8 CYS A N 19
ATOM 3668 C CA . CYS A 1 8 ? 8.760 -8.165 -2.555 1.00 43.42 8 CYS A CA 19
ATOM 3669 C C . CYS A 1 8 ? 8.167 -9.562 -2.399 1.00 52.22 8 CYS A C 19
ATOM 3670 O O . CYS A 1 8 ? 8.368 -10.431 -3.247 1.00 53.20 8 CYS A O 19
ATOM 3677 N N . ALA A 1 9 ? 7.435 -9.769 -1.310 1.00 31.55 9 ALA A N 19
ATOM 3678 C CA . ALA A 1 9 ? 6.810 -11.059 -1.043 1.00 63.22 9 ALA A CA 19
ATOM 3679 C C . ALA A 1 9 ? 5.704 -11.352 -2.051 1.00 14.33 9 ALA A C 19
ATOM 3680 O O . ALA A 1 9 ? 5.332 -10.491 -2.848 1.00 41.43 9 ALA A O 19
ATOM 3687 N N . LYS A 1 10 ? 5.180 -12.572 -2.010 1.00 22.31 10 LYS A N 19
ATOM 3688 C CA . LYS A 1 10 ? 4.115 -12.979 -2.919 1.00 21.54 10 LYS A CA 19
ATOM 3689 C C . L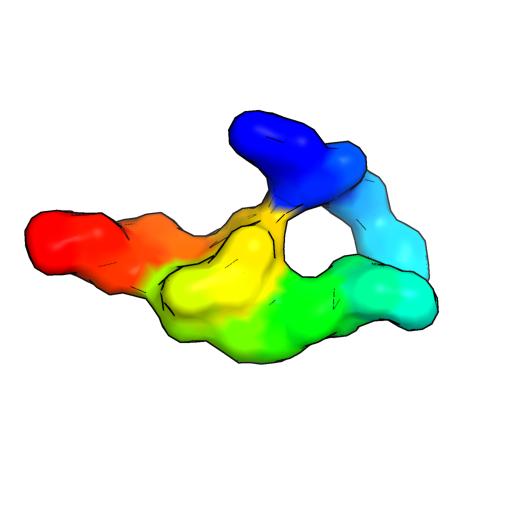YS A 1 10 ? 2.747 -12.809 -2.265 1.00 45.10 10 LYS A C 19
ATOM 3690 O O . LYS A 1 10 ? 2.633 -12.353 -1.127 1.00 33.43 10 LYS A O 19
ATOM 3721 N N . CYS A 1 12 ? -0.801 -11.495 -0.906 1.00 24.20 12 CYS A N 19
ATOM 3722 C CA . CYS A 1 12 ? -1.186 -10.185 -0.394 1.00 64.55 12 CYS A CA 19
ATOM 3723 C C . CYS A 1 12 ? -0.092 -9.607 0.499 1.00 64.34 12 CYS A C 19
ATOM 3724 O O . CYS A 1 12 ? -0.324 -9.314 1.671 1.00 24.21 12 CYS A O 19
ATOM 3731 N N . ALA A 1 13 ? 1.101 -9.446 -0.065 1.00 40.02 13 ALA A N 19
ATOM 3732 C CA . ALA A 1 13 ? 2.230 -8.901 0.678 1.00 1.04 13 ALA A CA 19
ATOM 3733 C C . ALA A 1 13 ? 2.864 -7.731 -0.066 1.00 3.10 13 ALA A C 19
ATOM 3734 O O . ALA A 1 13 ? 3.316 -6.777 0.567 1.00 54.04 13 ALA A O 19
ATOM 3741 N N . ALA A 1 14 ? 2.889 -7.822 -1.382 1.00 53.22 14 ALA A N 19
ATOM 3742 C CA . ALA A 1 14 ? 3.451 -6.795 -2.241 1.00 24.14 14 ALA A CA 19
ATOM 3743 C C . ALA A 1 14 ? 3.066 -7.160 -3.743 1.00 73.01 14 ALA A C 19
ATOM 3744 O O . ALA A 1 14 ? 2.740 -6.282 -4.542 1.00 71.00 14 ALA A O 19
ATOM 3750 N N . SER A 1 15 ? 3.139 -8.446 -4.071 1.00 71.02 15 SER A N 19
ATOM 3751 C CA . SER A 1 15 ? 2.837 -8.909 -5.421 1.00 23.04 15 SER A CA 19
ATOM 3752 C C . SER A 1 15 ? 1.342 -8.811 -5.707 1.00 31.20 15 SER A C 19
ATOM 3753 O O . SER A 1 15 ? 0.899 -7.953 -6.470 1.00 52.44 15 SER A O 19
ATOM 3761 N N . CYS A 1 16 ? 0.568 -9.698 -5.089 1.00 5.51 16 CYS A N 19
ATOM 3762 C CA . CYS A 1 16 ? -0.877 -9.714 -5.276 1.00 52.40 16 CYS A CA 19
ATOM 3763 C C . CYS A 1 16 ? -1.541 -8.590 -4.485 1.00 24.14 16 C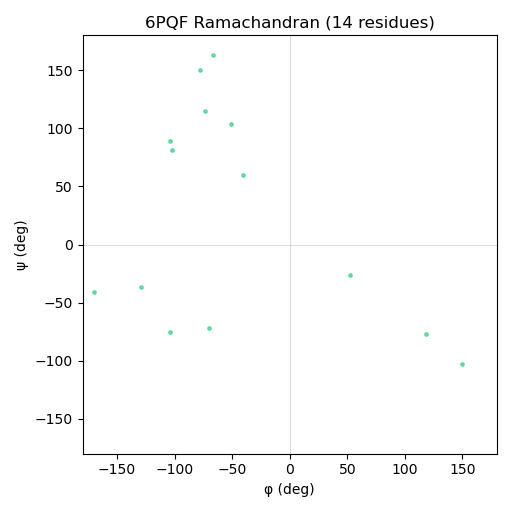YS A C 19
ATOM 3764 O O . CYS A 1 16 ? -0.948 -8.035 -3.560 1.00 52.41 16 CYS A O 19
ATOM 3771 N N . ALA A 1 17 ? -2.774 -8.262 -4.855 1.00 10.52 17 ALA A N 19
ATOM 3772 C CA . ALA A 1 17 ? -3.519 -7.207 -4.179 1.00 10.23 17 ALA A CA 19
ATOM 3773 C C . ALA A 1 17 ? -4.510 -7.790 -3.177 1.00 73.04 17 ALA A C 19
ATOM 3774 O O . ALA A 1 17 ? -5.285 -7.044 -2.580 1.00 20.25 17 ALA A O 19
ATOM 3781 N N . ALA A 1 18 ? -4.471 -9.099 -3.013 1.00 51.22 18 ALA A N 19
ATOM 3782 C CA . ALA A 1 18 ? -5.342 -9.812 -2.097 1.00 30.42 18 ALA A CA 19
ATOM 3783 C C . ALA A 1 18 ? -6.841 -9.383 -2.425 1.00 51.12 18 ALA A C 19
ATOM 3784 O O . ALA A 1 18 ? -7.350 -8.403 -1.882 1.00 14.14 18 ALA A O 19
ATOM 3790 N N . SER A 1 19 ? -7.481 -10.127 -3.322 1.00 2.02 19 SER A N 19
ATOM 3791 C CA . SER A 1 19 ? -8.848 -9.825 -3.730 1.00 62.31 19 SER A CA 19
ATOM 3792 C C . SER A 1 19 ? -9.782 -9.802 -2.524 1.00 52.42 19 SER A C 19
ATOM 3793 O O . SER A 1 19 ? -10.383 -10.815 -2.172 1.00 61.42 19 SER A O 19
ATOM 3801 N N . ALA A 1 1 ? 1.427 0.791 -3.112 1.00 63.51 1 ALA A N 20
ATOM 3802 C CA . ALA A 1 1 ? 2.596 0.513 -2.287 1.00 21.33 1 ALA A CA 20
ATOM 3803 C C . ALA A 1 1 ? 3.059 -0.930 -2.459 1.00 5.22 1 ALA A C 20
ATOM 3804 O O . ALA A 1 1 ? 2.271 -1.808 -2.810 1.00 22.30 1 ALA A O 20
ATOM 3811 N N . CYS A 1 2 ? 4.343 -1.168 -2.210 1.00 51.22 2 CYS A N 20
ATOM 3812 C CA . CYS A 1 2 ? 4.912 -2.504 -2.339 1.00 4.34 2 CYS A CA 20
ATOM 3813 C C . CYS A 1 2 ? 4.791 -3.011 -3.773 1.00 21.14 2 CYS A C 20
ATOM 3814 O O . CYS A 1 2 ? 4.541 -4.193 -4.005 1.00 53.11 2 CYS A O 20
ATOM 3821 N N . GLY A 1 3 ? 4.971 -2.108 -4.732 1.00 1.34 3 GLY A N 20
ATOM 3822 C CA . GLY A 1 3 ? 4.878 -2.482 -6.131 1.00 22.35 3 GLY A CA 20
ATOM 3823 C C . GLY A 1 3 ? 6.157 -3.109 -6.649 1.00 21.51 3 GLY A C 20
ATOM 3824 O O . GLY A 1 3 ? 6.758 -2.632 -7.612 1.00 23.22 3 GLY A O 20
ATOM 3840 N N . GLY A 1 5 ? 10.228 -4.356 -6.455 1.00 4.21 5 GLY A N 20
ATOM 3841 C CA . GLY A 1 5 ? 11.464 -3.881 -5.861 1.00 23.14 5 GLY A CA 20
ATOM 3842 C C . GLY A 1 5 ? 12.545 -4.944 -5.843 1.00 32.11 5 GLY A C 20
ATOM 3843 O O . GLY A 1 5 ? 13.095 -5.368 -6.856 1.00 13.25 5 GLY A O 20
ATOM 3860 N N . GLY A 1 7 ? 13.241 -7.364 -1.619 1.00 25.03 7 GLY A N 20
ATOM 3861 C CA . GLY A 1 7 ? 12.450 -7.367 -0.402 1.00 71.14 7 GLY A CA 20
ATOM 3862 C C . GLY A 1 7 ? 10.979 -7.616 -0.669 1.00 33.43 7 GLY A C 20
ATOM 3863 O O . GLY A 1 7 ? 10.267 -8.147 0.185 1.00 53.24 7 GLY A O 20
ATOM 3867 N N . CYS A 1 8 ? 10.520 -7.232 -1.855 1.00 44.12 8 CYS A N 20
ATOM 3868 C CA . CYS A 1 8 ? 9.124 -7.414 -2.232 1.00 32.31 8 CYS A CA 20
ATOM 3869 C C . CYS A 1 8 ? 8.725 -8.885 -2.148 1.00 44.10 8 CYS A C 20
ATOM 3870 O O . CYS A 1 8 ? 9.282 -9.730 -2.848 1.00 22.31 8 CYS A O 20
ATOM 3877 N N . ALA A 1 9 ? 7.758 -9.182 -1.287 1.00 12.12 9 ALA A N 20
ATOM 3878 C CA . ALA A 1 9 ? 7.283 -10.549 -1.113 1.00 10.01 9 ALA A CA 20
ATOM 3879 C C . ALA A 1 9 ? 6.347 -10.953 -2.246 1.00 74.44 9 ALA A C 20
ATOM 3880 O O . ALA A 1 9 ? 6.125 -10.189 -3.186 1.00 0.34 9 ALA A O 20
ATOM 3887 N N . LYS A 1 10 ? 5.799 -12.161 -2.153 1.00 43.53 10 LYS A N 20
ATOM 3888 C CA . LYS A 1 10 ? 4.886 -12.668 -3.170 1.00 52.54 10 LYS A CA 20
ATOM 3889 C C . LYS A 1 10 ? 3.482 -12.844 -2.601 1.00 73.23 10 LYS A C 20
ATOM 3890 O O . LYS A 1 10 ? 3.245 -12.654 -1.408 1.00 35.41 10 LYS A O 20
ATOM 3921 N N . CYS A 1 12 ? -0.236 -12.353 -1.262 1.00 55.12 12 CYS A N 20
ATOM 3922 C CA . CYS A 1 12 ? -0.867 -11.235 -0.571 1.00 34.22 12 CYS A CA 20
ATOM 3923 C C . CYS A 1 12 ? 0.110 -10.571 0.394 1.00 3.31 12 CYS A C 20
ATOM 3924 O O . CYS A 1 12 ? -0.138 -10.504 1.598 1.00 52.25 12 CYS A O 20
ATOM 3931 N N . ALA A 1 13 ? 1.223 -10.081 -0.143 1.00 54.34 13 ALA A N 20
ATOM 3932 C CA . ALA A 1 13 ? 2.236 -9.420 0.669 1.00 45.53 13 ALA A CA 20
ATOM 3933 C C . ALA A 1 13 ? 2.612 -8.063 0.081 1.00 21.51 13 ALA A C 20
ATOM 3934 O O . ALA A 1 13 ? 2.869 -7.123 0.831 1.00 4.33 13 ALA A O 20
ATOM 3941 N N . ALA A 1 14 ? 2.638 -7.986 -1.236 1.00 0.21 14 ALA A N 20
ATOM 3942 C CA . ALA A 1 14 ? 2.971 -6.770 -1.955 1.00 41.51 14 ALA A CA 20
ATOM 3943 C C . ALA A 1 14 ? 2.751 -7.053 -3.508 1.00 31.33 14 ALA A C 20
ATOM 3944 O O . ALA A 1 14 ? 2.195 -6.224 -4.228 1.00 74.50 14 ALA A O 20
ATOM 3950 N N . SER A 1 15 ? 3.218 -8.211 -3.964 1.00 34.32 15 SER A N 20
ATOM 3951 C CA . SER A 1 15 ? 3.103 -8.581 -5.370 1.00 3.03 15 SER A CA 20
ATOM 3952 C C . SER A 1 15 ? 1.640 -8.720 -5.778 1.00 32.44 15 SER A C 20
ATOM 3953 O O . SER A 1 15 ? 1.153 -7.994 -6.644 1.00 53.14 15 SER A O 20
ATOM 3961 N N . CYS A 1 16 ? 0.943 -9.659 -5.146 1.00 62.53 16 CYS A N 20
ATOM 3962 C CA . CYS A 1 16 ? -0.465 -9.897 -5.442 1.00 4.41 16 CYS A CA 20
ATOM 3963 C C . CYS A 1 16 ? -1.359 -9.025 -4.565 1.00 41.21 16 CYS A C 20
ATOM 3964 O O . CYS A 1 16 ? -1.150 -8.922 -3.357 1.00 11.42 16 CYS A O 20
ATOM 3971 N N . ALA A 1 17 ? -2.356 -8.400 -5.183 1.00 44.32 17 ALA A N 20
ATOM 3972 C CA . ALA A 1 17 ? -3.283 -7.539 -4.460 1.00 11.04 17 ALA A CA 20
ATOM 3973 C C . ALA A 1 17 ? -3.858 -8.253 -3.241 1.00 60.11 17 ALA A C 20
ATOM 3974 O O . ALA A 1 17 ? -3.649 -7.804 -2.115 1.00 13.22 17 ALA A O 20
ATOM 3981 N N . ALA A 1 18 ? -4.565 -9.341 -3.483 1.00 1.14 18 ALA A N 20
ATOM 3982 C CA . ALA A 1 18 ? -5.178 -10.140 -2.437 1.00 64.41 18 ALA A CA 20
ATOM 3983 C C . ALA A 1 18 ? -6.283 -9.238 -1.727 1.00 63.21 18 ALA A C 20
ATOM 3984 O O . ALA A 1 18 ? -6.733 -9.544 -0.623 1.00 74.23 18 ALA A O 20
ATOM 3990 N N . SER A 1 19 ? -6.659 -8.147 -2.385 1.00 55.44 19 SER A N 20
ATOM 3991 C CA . SER A 1 19 ? -7.644 -7.223 -1.834 1.00 1.02 19 SER A CA 20
ATOM 3992 C C . SER A 1 19 ? -9.024 -7.478 -2.433 1.00 45.34 19 SER A C 20
ATOM 3993 O O . SER A 1 19 ? -9.154 -8.162 -3.447 1.00 22.32 19 SER A O 20
#